Protein AF-A0A9Y6M837-F1 (afdb_monomer_lite)

Secondary structure (DSSP, 8-state):
-HHHHHHHHHHHHHHHHHHHHHHHHHHHHHHHHHHHHTT--TTTS-S-HHHHHHHHHHHHHHH----------STTSSHHHHHHHHHHHHHHHHHTTSPPPP--TTS--S-HHHHHHHHHHHHHHHHEEEETTEEEEE-SEEEEEEEE-TTS-EEEEEEEEE---THHHH---TT---BHHHHHHTT-SSHHHHHHHT--S-GGG-TTT-SS-S--TT--HHHHHHHH-

Organism: NCBI:txid303518

pLDDT: mean 86.92, std 11.44, range [40.91, 98.06]

Sequence (229 aa):
MQTEEDKKNVVRLQDLVDKLQFKVKAYKRQAEEAVTYRGKKRIEAPPHIFSISDNAYQFMLTDRENQSVLITGESGAGKTVNTKRVIQYFATIAALGGKKAEPTPGKMQGSLEDQIVAANPLLEAYGNAKTVRNDNSSRFGKFIRIHFGTTGKLSSADIETYLLEKSRVTFQLSAERSYHIFYQLMTGHKPELLEALLITTNPYDYPMVSQGEITVKSINDVEEFIATD

Structure (mmCIF, N/CA/C/O backbone):
data_AF-A0A9Y6M837-F1
#
_entry.id   AF-A0A9Y6M837-F1
#
loop_
_atom_site.group_PDB
_atom_site.id
_atom_site.type_symbol
_atom_site.label_atom_id
_atom_site.label_alt_id
_atom_site.label_comp_id
_atom_site.label_asym_id
_atom_site.label_entity_id
_atom_site.label_seq_id
_atom_site.pdbx_PDB_ins_code
_atom_site.Cartn_x
_atom_site.Cartn_y
_atom_site.Cartn_z
_atom_site.occupancy
_atom_site.B_iso_or_equiv
_atom_site.auth_seq_id
_atom_site.auth_comp_id
_atom_site.auth_asym_id
_atom_site.auth_atom_id
_atom_site.pdbx_PDB_model_num
ATOM 1 N N . MET A 1 1 ? 39.193 -20.819 3.247 1.00 56.59 1 MET A N 1
ATOM 2 C CA . MET A 1 1 ? 38.022 -20.287 2.518 1.00 56.59 1 MET A CA 1
ATOM 3 C C . MET A 1 1 ? 36.739 -20.531 3.296 1.00 56.59 1 MET A C 1
ATOM 5 O O . MET A 1 1 ? 36.148 -19.541 3.695 1.00 56.59 1 MET A O 1
ATOM 9 N N . GLN A 1 2 ? 36.394 -21.782 3.634 1.00 57.91 2 GLN A N 1
ATOM 10 C CA . GLN A 1 2 ? 35.198 -22.127 4.432 1.00 57.91 2 GLN A CA 1
ATOM 11 C C . GLN A 1 2 ? 35.009 -21.260 5.699 1.00 57.91 2 GLN A C 1
ATOM 13 O O . GLN A 1 2 ? 33.957 -20.680 5.922 1.00 57.91 2 GLN A O 1
ATOM 18 N N . THR A 1 3 ? 36.078 -21.055 6.473 1.00 74.06 3 THR A N 1
ATOM 19 C CA . THR A 1 3 ? 36.060 -20.309 7.743 1.00 74.06 3 THR A CA 1
ATOM 20 C C . THR A 1 3 ? 35.835 -18.797 7.628 1.00 74.06 3 THR A C 1
ATOM 22 O O . THR A 1 3 ? 35.450 -18.172 8.614 1.00 74.06 3 THR A O 1
ATOM 25 N N . GLU A 1 4 ? 36.086 -18.179 6.471 1.00 75.12 4 GLU A N 1
ATOM 26 C CA . GLU A 1 4 ? 35.755 -16.760 6.246 1.00 75.12 4 GLU A CA 1
ATOM 27 C C . GLU A 1 4 ? 34.298 -16.583 5.819 1.00 75.12 4 GLU A C 1
ATOM 29 O O . GLU A 1 4 ? 33.639 -15.623 6.220 1.00 75.12 4 GLU A O 1
ATOM 34 N N . GLU A 1 5 ? 33.793 -17.521 5.025 1.00 78.50 5 GLU A N 1
ATOM 35 C CA . GLU A 1 5 ? 32.409 -17.550 4.568 1.00 78.50 5 GLU A CA 1
ATOM 36 C C . GLU A 1 5 ? 31.453 -17.836 5.730 1.00 78.50 5 GLU A C 1
ATOM 38 O O . GLU A 1 5 ? 30.473 -17.115 5.914 1.00 78.50 5 GLU A O 1
ATOM 43 N N . ASP A 1 6 ? 31.817 -18.768 6.614 1.00 80.19 6 ASP A N 1
ATOM 44 C CA . ASP A 1 6 ? 31.079 -19.048 7.847 1.00 80.19 6 ASP A CA 1
ATOM 45 C C . ASP A 1 6 ? 31.015 -17.819 8.767 1.00 80.19 6 ASP A C 1
ATOM 47 O O . ASP A 1 6 ? 29.955 -17.486 9.297 1.00 80.19 6 ASP A O 1
ATOM 51 N N . LYS A 1 7 ? 32.120 -17.072 8.907 1.00 81.31 7 LYS A N 1
ATOM 52 C CA . LYS A 1 7 ? 32.137 -15.817 9.679 1.00 81.31 7 LYS A CA 1
ATOM 53 C C . LYS A 1 7 ? 31.227 -14.754 9.065 1.00 81.31 7 LYS A C 1
ATOM 55 O O . LYS A 1 7 ? 30.491 -14.097 9.798 1.00 81.31 7 LYS A O 1
ATOM 60 N N . LYS A 1 8 ? 31.240 -14.592 7.738 1.00 83.25 8 LYS A N 1
ATOM 61 C CA . LYS A 1 8 ? 30.338 -13.661 7.035 1.00 83.25 8 LYS A CA 1
ATOM 62 C C . LYS A 1 8 ? 28.872 -14.063 7.199 1.00 83.25 8 LYS A C 1
ATOM 64 O O . LYS A 1 8 ? 28.032 -13.195 7.427 1.00 83.25 8 LYS A O 1
ATOM 69 N N . ASN A 1 9 ? 28.575 -15.359 7.151 1.00 82.81 9 ASN A N 1
ATOM 70 C CA . ASN A 1 9 ? 27.228 -15.884 7.357 1.00 82.81 9 ASN A CA 1
ATOM 71 C C . ASN A 1 9 ? 26.733 -15.640 8.784 1.00 82.81 9 ASN A C 1
ATOM 73 O O . ASN A 1 9 ? 25.607 -15.180 8.953 1.00 82.81 9 ASN A O 1
ATOM 77 N N . VAL A 1 10 ? 27.576 -15.853 9.799 1.00 88.00 10 VAL A N 1
ATOM 78 C CA . VAL A 1 10 ? 27.244 -15.548 11.201 1.00 88.00 10 VAL A CA 1
ATOM 79 C C . VAL A 1 10 ? 26.976 -14.055 11.398 1.00 88.00 10 VAL A C 1
ATOM 81 O O . VAL A 1 10 ? 25.983 -13.694 12.023 1.00 88.00 10 VAL A O 1
ATOM 84 N N . VAL A 1 11 ? 27.802 -13.178 10.819 1.00 89.44 11 VAL A N 1
ATOM 85 C CA . VAL A 1 11 ? 27.596 -11.719 10.892 1.00 89.44 11 VAL A CA 1
ATOM 86 C C . VAL A 1 11 ? 26.288 -11.308 10.212 1.00 89.44 11 VAL A C 1
ATOM 88 O O . VAL A 1 11 ? 25.532 -10.512 10.765 1.00 89.44 11 VAL A O 1
ATOM 91 N N . ARG A 1 12 ? 25.974 -11.881 9.044 1.00 86.38 12 ARG A N 1
ATOM 92 C CA . ARG A 1 12 ? 24.714 -11.616 8.334 1.00 86.38 12 ARG A CA 1
ATOM 93 C C . ARG A 1 12 ? 23.501 -12.119 9.116 1.00 86.38 12 ARG A C 1
ATOM 95 O O . ARG A 1 12 ? 22.482 -11.433 9.152 1.00 86.38 12 ARG A O 1
ATOM 102 N N . LEU A 1 13 ? 23.606 -13.289 9.750 1.00 86.56 13 LEU A N 1
ATOM 103 C CA . LEU A 1 13 ? 22.559 -13.818 10.623 1.00 86.56 13 LEU A CA 1
ATOM 104 C C . LEU A 1 13 ? 22.330 -12.899 11.823 1.00 86.56 13 LEU A C 1
ATOM 106 O O . LEU A 1 13 ? 21.184 -12.618 12.157 1.00 86.56 13 LEU A O 1
ATOM 110 N N . GLN A 1 14 ? 23.406 -12.411 12.441 1.00 89.81 14 GLN A N 1
ATOM 111 C CA . GLN A 1 14 ? 23.305 -11.505 13.579 1.00 89.81 14 GLN A CA 1
ATOM 112 C C . GLN A 1 14 ? 22.636 -10.182 13.183 1.00 89.81 14 GLN A C 1
ATOM 114 O O . GLN A 1 14 ? 21.708 -9.754 13.859 1.00 89.81 14 GLN A O 1
ATOM 119 N N . ASP A 1 15 ? 23.006 -9.594 12.041 1.00 89.00 15 ASP A N 1
ATOM 120 C CA . ASP A 1 15 ? 22.355 -8.385 11.511 1.00 89.00 15 ASP A CA 1
ATOM 121 C C . ASP A 1 15 ? 20.857 -8.607 11.219 1.00 89.00 15 ASP A C 1
ATOM 123 O O . ASP A 1 15 ? 20.013 -7.767 11.538 1.00 89.00 15 ASP A O 1
ATOM 127 N N . LEU A 1 16 ? 20.494 -9.771 10.669 1.00 80.94 16 LEU A N 1
ATOM 128 C CA . LEU A 1 16 ? 19.094 -10.167 10.475 1.00 80.94 16 LEU A CA 1
ATOM 129 C C . LEU A 1 16 ? 18.338 -10.280 11.805 1.00 80.94 16 LEU A C 1
ATOM 131 O O . LEU A 1 16 ? 17.216 -9.778 11.912 1.00 80.94 16 LEU A O 1
ATOM 135 N N . VAL A 1 17 ? 18.943 -10.908 12.816 1.00 86.94 17 VAL A N 1
ATOM 136 C CA . VAL A 1 17 ? 18.365 -11.039 14.160 1.00 86.94 17 VAL A CA 1
ATOM 137 C C . VAL A 1 17 ? 18.173 -9.665 14.797 1.00 86.94 17 VAL A C 1
ATOM 139 O O . VAL A 1 17 ? 17.087 -9.384 15.303 1.00 86.94 17 VAL A O 1
ATOM 142 N N . ASP A 1 18 ? 19.165 -8.783 14.719 1.00 89.12 18 ASP A N 1
ATOM 143 C CA . ASP A 1 18 ? 19.109 -7.444 15.309 1.00 89.12 18 ASP A CA 1
ATOM 144 C C . ASP A 1 18 ? 18.028 -6.583 14.632 1.00 89.12 18 ASP A C 1
ATOM 146 O O . ASP A 1 18 ? 17.208 -5.946 15.305 1.00 89.12 18 ASP A O 1
ATOM 150 N N . LYS A 1 19 ? 17.936 -6.634 13.295 1.00 80.56 19 LYS A N 1
ATOM 151 C CA . LYS A 1 19 ? 16.859 -5.988 12.524 1.00 80.56 19 LYS A CA 1
ATOM 152 C C . LYS A 1 19 ? 15.482 -6.520 12.914 1.00 80.56 19 LYS A C 1
ATOM 154 O O . LYS A 1 19 ? 14.535 -5.737 13.055 1.00 80.56 19 LYS A O 1
ATOM 159 N N . LEU A 1 20 ? 15.355 -7.833 13.104 1.00 78.44 20 LEU A N 1
ATOM 160 C CA . LEU A 1 20 ? 14.108 -8.459 13.533 1.00 78.44 20 LEU A CA 1
ATOM 161 C C . LEU A 1 20 ? 13.729 -8.006 14.948 1.00 78.44 20 LEU A C 1
ATOM 163 O O . LEU A 1 20 ? 12.592 -7.593 15.172 1.00 78.44 20 LEU A O 1
ATOM 167 N N . GLN A 1 21 ? 14.674 -8.016 15.891 1.00 82.44 21 GLN A N 1
ATOM 168 C CA . GLN A 1 21 ? 14.452 -7.560 17.264 1.00 82.44 21 GLN A CA 1
ATOM 169 C C . GLN A 1 21 ? 14.027 -6.090 17.310 1.00 82.44 21 GLN A C 1
ATOM 171 O O . GLN A 1 21 ? 13.089 -5.743 18.035 1.00 82.44 21 GLN A O 1
ATOM 176 N N . PHE A 1 22 ? 14.654 -5.233 16.501 1.00 84.06 22 PHE A N 1
ATOM 177 C CA . PHE A 1 22 ? 14.273 -3.829 16.391 1.00 84.06 22 PHE A CA 1
ATOM 178 C C . PHE A 1 22 ? 12.842 -3.667 15.864 1.00 84.06 22 PHE A C 1
ATOM 180 O O . PHE A 1 22 ? 12.047 -2.940 16.465 1.00 84.06 22 PHE A O 1
ATOM 187 N N . LYS A 1 23 ? 12.477 -4.392 14.796 1.00 74.94 23 LYS A N 1
ATOM 188 C CA . LYS A 1 23 ? 11.103 -4.402 14.271 1.00 74.94 23 LYS A CA 1
ATOM 189 C C . LYS A 1 23 ? 10.109 -4.870 15.333 1.00 74.94 23 LYS A C 1
ATOM 191 O O . LYS A 1 23 ? 9.138 -4.167 15.593 1.00 74.94 23 LYS A O 1
ATOM 196 N N . VAL A 1 24 ? 10.367 -5.997 15.998 1.00 76.62 24 VAL A N 1
ATOM 197 C CA . VAL A 1 24 ? 9.496 -6.532 17.060 1.00 76.62 24 VAL A CA 1
ATOM 198 C C . VAL A 1 24 ? 9.311 -5.513 18.186 1.00 76.62 24 VAL A C 1
ATOM 200 O O . VAL A 1 24 ? 8.191 -5.308 18.651 1.00 76.62 24 VAL A O 1
ATOM 203 N N . LYS A 1 25 ? 10.382 -4.834 18.608 1.00 82.38 25 LYS A N 1
ATOM 204 C CA . LYS A 1 25 ? 10.312 -3.786 19.633 1.00 82.38 25 LYS A CA 1
ATOM 205 C C . LYS A 1 25 ? 9.476 -2.589 19.172 1.00 82.38 25 LYS A C 1
ATOM 207 O O . LYS A 1 25 ? 8.663 -2.090 19.948 1.00 82.38 25 LYS A O 1
ATOM 212 N N . ALA A 1 26 ? 9.642 -2.148 17.926 1.00 79.06 26 ALA A N 1
ATOM 213 C CA . ALA A 1 26 ? 8.856 -1.057 17.355 1.00 79.06 26 ALA A CA 1
ATOM 214 C C . ALA A 1 26 ? 7.360 -1.407 17.281 1.00 79.06 26 ALA A C 1
ATOM 216 O O . ALA A 1 26 ? 6.532 -0.609 17.718 1.00 79.06 26 ALA A O 1
ATOM 217 N N . TYR A 1 27 ? 7.023 -2.615 16.816 1.00 74.25 27 TYR A N 1
ATOM 218 C CA . TYR A 1 27 ? 5.646 -3.116 16.775 1.00 74.25 27 TYR A CA 1
ATOM 219 C C . TYR A 1 27 ? 5.022 -3.212 18.168 1.00 74.25 27 TYR A C 1
ATOM 221 O O . TYR A 1 27 ? 3.905 -2.741 18.369 1.00 74.25 27 TYR A O 1
ATOM 229 N N . LYS A 1 28 ? 5.750 -3.757 19.153 1.00 79.62 28 LYS A N 1
ATOM 230 C CA . LYS A 1 28 ? 5.281 -3.810 20.547 1.00 79.62 28 LYS A CA 1
ATOM 231 C C . LYS A 1 28 ? 4.986 -2.420 21.094 1.00 79.62 28 LYS A C 1
ATOM 233 O O . LYS A 1 28 ? 3.907 -2.207 21.632 1.00 79.62 28 LYS A O 1
ATOM 238 N N . ARG A 1 29 ? 5.895 -1.463 20.885 1.00 85.38 29 ARG A N 1
ATOM 239 C CA . ARG A 1 29 ? 5.700 -0.081 21.336 1.00 85.38 29 ARG A CA 1
ATOM 240 C C . ARG A 1 29 ? 4.453 0.549 20.715 1.00 85.38 29 ARG A C 1
ATOM 242 O O . ARG A 1 29 ? 3.712 1.230 21.408 1.00 85.38 29 ARG A O 1
ATOM 249 N N . GLN A 1 30 ? 4.220 0.325 19.423 1.00 81.56 30 GLN A N 1
ATOM 250 C CA . GLN A 1 30 ? 3.029 0.836 18.736 1.00 81.56 30 GLN A CA 1
ATOM 251 C C . GLN A 1 30 ? 1.739 0.200 19.261 1.00 81.56 30 GLN A C 1
ATOM 253 O O . GLN A 1 30 ? 0.749 0.905 19.442 1.00 81.56 30 GLN A O 1
ATOM 258 N N . ALA A 1 31 ? 1.748 -1.106 19.535 1.00 82.00 31 ALA A N 1
ATOM 259 C CA . ALA A 1 31 ? 0.606 -1.797 20.125 1.00 82.00 31 ALA A CA 1
ATOM 260 C C . ALA A 1 31 ? 0.317 -1.297 21.552 1.00 82.00 31 ALA A C 1
ATOM 262 O O . ALA A 1 31 ? -0.829 -1.001 21.881 1.00 82.00 31 ALA A O 1
ATOM 263 N N . GLU A 1 32 ? 1.351 -1.139 22.383 1.00 87.62 32 GLU A N 1
ATOM 264 C CA . GLU A 1 32 ? 1.242 -0.552 23.726 1.00 87.62 32 GLU A CA 1
ATOM 265 C C . GLU A 1 32 ? 0.681 0.872 23.662 1.00 87.62 32 GLU A C 1
ATOM 267 O O . GLU A 1 32 ? -0.265 1.197 24.379 1.00 87.62 32 GLU A O 1
ATOM 272 N N . GLU A 1 33 ? 1.202 1.700 22.754 1.00 89.25 33 GLU A N 1
ATOM 273 C CA . GLU A 1 33 ? 0.705 3.051 22.511 1.00 89.25 33 GLU A CA 1
ATOM 274 C C . GLU A 1 33 ? -0.773 3.033 22.104 1.00 89.25 33 GLU A C 1
ATOM 276 O O . GLU A 1 33 ? -1.563 3.748 22.714 1.00 89.25 33 GLU A O 1
ATOM 281 N N . ALA A 1 34 ? -1.183 2.179 21.160 1.00 87.81 34 ALA A N 1
ATOM 282 C CA . ALA A 1 34 ? -2.583 2.027 20.757 1.00 87.81 34 ALA A CA 1
ATOM 283 C C . ALA A 1 34 ? -3.499 1.696 21.948 1.00 87.81 34 ALA A C 1
ATOM 285 O O . ALA A 1 34 ? -4.557 2.309 22.102 1.00 87.81 34 ALA A O 1
ATOM 286 N N . VAL A 1 35 ? -3.070 0.805 22.846 1.00 88.62 35 VAL A N 1
ATOM 287 C CA . VAL A 1 35 ? -3.820 0.478 24.069 1.00 88.62 35 VAL A CA 1
ATOM 288 C C . VAL A 1 35 ? -4.007 1.706 24.963 1.00 88.62 35 VAL A C 1
ATOM 290 O O . VAL A 1 35 ? -5.083 1.869 25.536 1.00 88.62 35 VAL A O 1
ATOM 293 N N . THR A 1 36 ? -3.028 2.615 25.043 1.00 91.56 36 THR A N 1
ATOM 294 C CA . THR A 1 36 ? -3.159 3.831 25.867 1.00 91.56 36 THR A CA 1
ATOM 295 C C . THR A 1 36 ? -4.244 4.799 25.396 1.00 91.56 36 THR A C 1
ATOM 297 O O . THR A 1 36 ? -4.663 5.635 26.197 1.00 91.56 36 THR A O 1
ATOM 300 N N . TYR A 1 37 ? -4.694 4.707 24.140 1.00 92.25 37 TYR A N 1
ATOM 301 C CA . TYR A 1 37 ? -5.770 5.538 23.583 1.00 92.25 37 TYR A CA 1
ATOM 302 C C . TYR A 1 37 ? -7.156 4.903 23.705 1.00 92.25 37 TYR A C 1
ATOM 304 O O . TYR A 1 37 ? -8.145 5.583 23.459 1.00 92.25 37 TYR A O 1
ATOM 312 N N . ARG A 1 38 ? -7.242 3.618 24.063 1.00 90.31 38 ARG A N 1
ATOM 313 C CA . ARG A 1 38 ? -8.504 2.876 24.106 1.00 90.31 38 ARG A CA 1
ATOM 314 C C . ARG A 1 38 ? -9.454 3.436 25.167 1.00 90.31 38 ARG A C 1
ATOM 316 O O . ARG A 1 38 ? -9.104 3.476 26.344 1.00 90.31 38 ARG A O 1
ATOM 323 N N . GLY A 1 39 ? -10.671 3.783 24.754 1.00 87.25 39 GLY A N 1
ATOM 324 C CA . GLY A 1 39 ? -11.733 4.275 25.632 1.00 87.25 39 GLY A CA 1
ATOM 325 C C . GLY A 1 39 ? -11.468 5.661 26.224 1.00 87.25 39 GLY A C 1
ATOM 326 O O . GLY A 1 39 ? -12.149 6.043 27.174 1.00 87.25 39 GLY A O 1
ATOM 327 N N . LYS A 1 40 ? -10.480 6.401 25.703 1.00 88.75 40 LYS A N 1
ATOM 328 C CA . LYS A 1 40 ? -10.162 7.753 26.173 1.00 88.75 40 LYS A CA 1
ATOM 329 C C . LYS A 1 40 ? -10.867 8.792 25.327 1.00 88.75 40 LYS A C 1
ATOM 331 O O . LYS A 1 40 ? -10.820 8.751 24.098 1.00 88.75 40 LYS A O 1
ATOM 336 N N . LYS A 1 41 ? -11.428 9.809 25.980 1.00 84.00 41 LYS A N 1
ATOM 337 C CA . LYS A 1 41 ? -11.951 10.969 25.252 1.00 84.00 41 LYS A CA 1
ATOM 338 C C . LYS A 1 41 ? -10.803 11.732 24.600 1.00 84.00 41 LYS A C 1
ATOM 340 O O . LYS A 1 41 ? -9.683 11.766 25.104 1.00 84.00 41 LYS A O 1
ATOM 345 N N . ARG A 1 42 ? -11.100 12.448 23.514 1.00 80.31 42 ARG A N 1
ATOM 346 C CA . ARG A 1 42 ? -10.113 13.246 22.760 1.00 80.31 42 ARG A CA 1
ATOM 347 C C . ARG A 1 42 ? -9.337 14.269 23.611 1.00 80.31 42 ARG A C 1
ATOM 349 O O . ARG A 1 42 ? -8.245 14.658 23.229 1.00 80.31 42 ARG A O 1
ATOM 356 N N . ILE A 1 43 ? -9.901 14.711 24.737 1.00 86.38 43 ILE A N 1
ATOM 357 C CA . ILE A 1 43 ? -9.288 15.685 25.660 1.00 86.38 43 ILE A CA 1
ATOM 358 C C . ILE A 1 43 ? -8.349 14.993 26.672 1.00 86.38 43 ILE A C 1
ATOM 360 O O . ILE A 1 43 ? -7.456 15.624 27.224 1.00 86.38 43 ILE A O 1
ATOM 364 N N . GLU A 1 44 ? -8.527 13.690 26.905 1.00 87.50 44 GLU A N 1
ATOM 365 C CA . GLU A 1 44 ? -7.805 12.898 27.915 1.00 87.50 44 GLU A CA 1
ATOM 366 C C . GLU A 1 44 ? -6.503 12.279 27.377 1.00 87.50 44 GLU A C 1
ATOM 368 O O . GLU A 1 44 ? -5.730 11.681 28.129 1.00 87.50 44 GLU A O 1
ATOM 373 N N . ALA A 1 45 ? -6.259 12.390 26.070 1.00 88.06 45 ALA A N 1
ATOM 374 C CA . ALA A 1 45 ? -5.076 11.869 25.403 1.00 88.06 45 ALA A CA 1
ATOM 375 C C . ALA A 1 45 ? -4.503 12.916 24.433 1.00 88.06 45 ALA A C 1
ATOM 377 O O . ALA A 1 45 ? -5.263 13.700 23.859 1.00 88.06 45 ALA A O 1
ATOM 378 N N . PRO A 1 46 ? -3.175 12.947 24.223 1.00 90.62 46 PRO A N 1
ATOM 379 C CA . PRO A 1 46 ? -2.575 13.872 23.270 1.00 90.62 46 PRO A CA 1
ATOM 380 C C . PRO A 1 46 ? -3.063 13.593 21.834 1.00 90.62 46 PRO A C 1
ATOM 382 O O . PRO A 1 46 ? -3.477 12.476 21.523 1.00 90.62 46 PRO A O 1
ATOM 385 N N . PRO A 1 47 ? -3.028 14.580 20.922 1.00 92.69 47 PRO A N 1
ATOM 386 C CA . PRO A 1 47 ? -3.513 14.390 19.558 1.00 92.69 47 PRO A CA 1
ATOM 387 C C . PRO A 1 47 ? -2.766 13.272 18.817 1.00 92.69 47 PRO A C 1
ATOM 389 O O . PRO A 1 47 ? -1.569 13.373 18.557 1.00 92.69 47 PRO A O 1
ATOM 392 N N . HIS A 1 48 ? -3.488 12.216 18.436 1.00 93.06 48 HIS A N 1
ATOM 393 C CA . HIS A 1 48 ? -2.940 11.093 17.678 1.00 93.06 48 HIS A CA 1
ATOM 394 C C . HIS A 1 48 ? -4.018 10.398 16.838 1.00 93.06 48 HIS A C 1
ATOM 396 O O . HIS A 1 48 ? -5.202 10.413 17.184 1.00 93.06 48 HIS A O 1
ATOM 402 N N . ILE A 1 49 ? -3.613 9.728 15.753 1.00 94.19 49 ILE A N 1
ATOM 403 C CA . ILE A 1 49 ? -4.534 9.017 14.846 1.00 94.19 49 ILE A CA 1
ATOM 404 C C . ILE A 1 49 ? -5.283 7.865 15.535 1.00 94.19 49 ILE A C 1
ATOM 406 O O . ILE A 1 49 ? -6.412 7.536 15.170 1.00 94.19 49 ILE A O 1
ATOM 410 N N . PHE A 1 50 ? -4.688 7.299 16.585 1.00 94.44 50 PHE A N 1
ATOM 411 C CA . PHE A 1 50 ? -5.324 6.288 17.430 1.00 94.44 50 PHE A CA 1
ATOM 412 C C . PHE A 1 50 ? -6.526 6.844 18.193 1.00 94.44 50 PHE A C 1
ATOM 414 O O . PHE A 1 50 ? -7.510 6.135 18.332 1.00 94.44 50 PHE A O 1
ATOM 421 N N . SER A 1 51 ? -6.510 8.119 18.603 1.00 93.88 51 SER A N 1
ATOM 422 C CA . SER A 1 51 ? -7.688 8.743 19.220 1.00 93.88 51 SER A CA 1
ATOM 423 C C . SER A 1 51 ? -8.840 8.875 18.220 1.00 93.88 51 SER A C 1
ATOM 425 O O . SER A 1 51 ? -9.990 8.631 18.567 1.00 93.88 51 SER A O 1
ATOM 427 N N . ILE A 1 52 ? -8.555 9.213 16.958 1.00 94.25 52 ILE A N 1
ATOM 428 C CA . ILE A 1 52 ? -9.586 9.264 15.904 1.00 94.25 52 ILE A CA 1
ATOM 429 C C . ILE A 1 52 ? -10.159 7.867 15.641 1.00 94.25 52 ILE A C 1
ATOM 431 O O . ILE A 1 52 ? -11.370 7.711 15.513 1.00 94.25 52 ILE A O 1
ATOM 435 N N . SER A 1 53 ? -9.286 6.859 15.613 1.00 94.50 53 SER A N 1
ATOM 436 C CA . SER A 1 53 ? -9.669 5.462 15.396 1.00 94.50 53 SER A CA 1
ATOM 437 C C . SER A 1 53 ? -10.498 4.907 16.564 1.00 94.50 53 SER A C 1
ATOM 439 O O . SER A 1 53 ? -11.521 4.275 16.321 1.00 94.50 53 SER A O 1
ATOM 441 N N . ASP A 1 54 ? -10.119 5.192 17.819 1.00 93.69 54 ASP A N 1
ATOM 442 C CA . ASP A 1 54 ? -10.895 4.806 19.008 1.00 93.69 54 ASP A CA 1
ATOM 443 C C . ASP A 1 54 ? -12.267 5.472 19.006 1.00 93.69 54 ASP A C 1
ATOM 445 O O . ASP A 1 54 ? -13.267 4.781 19.132 1.00 93.69 54 ASP A O 1
ATOM 449 N N . ASN A 1 55 ? -12.338 6.789 18.781 1.00 92.88 55 ASN A N 1
ATOM 450 C CA . ASN A 1 55 ? -13.617 7.500 18.741 1.00 92.88 55 ASN A CA 1
ATOM 451 C C . ASN A 1 55 ? -14.550 6.911 17.674 1.00 92.88 55 ASN A C 1
ATOM 453 O O . ASN A 1 55 ? -15.708 6.637 17.971 1.00 92.88 55 ASN A O 1
ATOM 457 N N . ALA A 1 56 ? -14.045 6.646 16.462 1.00 94.19 56 ALA A N 1
ATOM 458 C CA . ALA A 1 56 ? -14.829 5.983 15.421 1.00 94.19 56 ALA A CA 1
ATOM 459 C C . ALA A 1 56 ? -15.316 4.595 15.876 1.00 94.19 56 ALA A C 1
ATOM 461 O O . ALA A 1 56 ? -16.484 4.262 15.704 1.00 94.19 56 ALA A O 1
ATOM 462 N N . TYR A 1 57 ? -14.458 3.797 16.515 1.00 92.81 57 TYR A N 1
ATOM 463 C CA . TYR A 1 57 ? -14.849 2.490 17.044 1.00 92.81 57 TYR A CA 1
ATOM 464 C C . TYR A 1 57 ? -15.914 2.587 18.152 1.00 92.81 57 TYR A C 1
ATOM 466 O O . TYR A 1 57 ? -16.893 1.840 18.133 1.00 92.81 57 TYR A O 1
ATOM 474 N N . GLN A 1 58 ? -15.763 3.520 19.096 1.00 91.81 58 GLN A N 1
ATOM 475 C CA . GLN A 1 58 ? -16.719 3.740 20.186 1.00 91.81 58 GLN A CA 1
ATOM 476 C C . GLN A 1 58 ? -18.077 4.224 19.660 1.00 91.81 58 GLN A C 1
ATOM 478 O O . GLN A 1 58 ? -19.105 3.683 20.070 1.00 91.81 58 GLN A O 1
ATOM 483 N N . PHE A 1 59 ? -18.097 5.191 18.734 1.00 93.19 59 PHE A N 1
ATOM 484 C CA . PHE A 1 59 ? -19.332 5.683 18.110 1.00 93.19 59 PHE A CA 1
ATOM 485 C C . PHE A 1 59 ? -20.020 4.591 17.293 1.00 93.19 59 PHE A C 1
ATOM 487 O O . PHE A 1 59 ? -21.214 4.370 17.455 1.00 93.19 59 PHE A O 1
ATOM 494 N N . MET A 1 60 ? -19.265 3.803 16.522 1.00 94.06 60 MET A N 1
ATOM 495 C CA . MET A 1 60 ? -19.817 2.651 15.801 1.00 94.06 60 MET A CA 1
ATOM 496 C C . MET A 1 60 ? -20.522 1.656 16.738 1.00 94.06 60 MET A C 1
ATOM 498 O O . MET A 1 60 ? -21.597 1.148 16.419 1.00 94.06 60 MET A O 1
ATOM 502 N N . LEU A 1 61 ? -19.932 1.361 17.902 1.00 90.44 61 LEU A N 1
ATOM 503 C CA . LEU A 1 61 ? -20.515 0.433 18.875 1.00 90.44 61 LEU A CA 1
ATOM 504 C C . LEU A 1 61 ? -21.708 1.013 19.641 1.00 90.44 61 LEU A C 1
ATOM 506 O O . LEU A 1 61 ? -22.643 0.270 19.948 1.00 90.44 61 LEU A O 1
ATOM 510 N N . THR A 1 62 ? -21.651 2.303 19.971 1.00 92.25 62 THR A N 1
ATOM 511 C CA . THR A 1 62 ? -22.654 2.992 20.795 1.00 92.25 62 THR A CA 1
ATOM 512 C C . THR A 1 62 ? -23.873 3.367 19.966 1.00 92.25 62 THR A C 1
ATOM 514 O O . THR A 1 62 ? -24.988 2.975 20.305 1.00 92.25 62 THR A O 1
ATOM 517 N N . ASP A 1 63 ? -23.645 4.050 18.846 1.00 94.62 63 ASP A N 1
ATOM 518 C CA . ASP A 1 63 ? -24.694 4.623 18.001 1.00 94.62 63 ASP A CA 1
ATOM 519 C C . ASP A 1 63 ? -25.231 3.596 16.995 1.00 94.62 63 ASP A C 1
ATOM 521 O O . ASP A 1 63 ? -26.293 3.786 16.413 1.00 94.62 63 ASP A O 1
ATOM 525 N N . ARG A 1 64 ? -24.522 2.467 16.822 1.00 92.38 64 ARG A N 1
ATOM 526 C CA . ARG A 1 64 ? -24.843 1.403 15.852 1.00 92.38 64 ARG A CA 1
ATOM 527 C C . ARG A 1 64 ? -24.863 1.895 14.402 1.00 92.38 64 ARG A C 1
ATOM 529 O O . ARG A 1 64 ? -25.530 1.304 13.556 1.00 92.38 64 ARG A O 1
ATOM 536 N N . GLU A 1 65 ? -24.070 2.923 14.109 1.00 95.62 65 GLU A N 1
ATOM 537 C CA . GLU A 1 65 ? -23.908 3.493 12.773 1.00 95.62 65 GLU A CA 1
ATOM 538 C C . GLU A 1 65 ? -22.510 3.233 12.201 1.00 95.62 65 GLU A C 1
ATOM 540 O O . GLU A 1 65 ? -21.493 3.330 12.895 1.00 95.62 65 GLU A O 1
ATOM 545 N N . ASN A 1 66 ? -22.453 2.935 10.901 1.00 95.19 66 ASN A N 1
ATOM 546 C CA . ASN A 1 66 ? -21.195 2.732 10.185 1.00 95.19 66 ASN A CA 1
ATOM 547 C C . ASN A 1 66 ? -20.374 4.026 10.138 1.00 95.19 66 ASN A C 1
ATOM 549 O O . ASN A 1 66 ? -20.913 5.105 9.907 1.00 95.19 66 ASN A O 1
ATOM 553 N N . GLN A 1 67 ? -19.056 3.900 10.289 1.00 96.31 67 GLN A N 1
ATOM 554 C CA . GLN A 1 67 ? -18.139 5.038 10.341 1.00 96.31 67 GLN A CA 1
ATOM 555 C C . GLN A 1 67 ? -17.210 5.071 9.129 1.00 96.31 67 GLN A C 1
ATOM 557 O O . GLN A 1 67 ? -16.884 4.041 8.539 1.00 96.31 67 GLN A O 1
ATOM 562 N N . SER A 1 68 ? -16.731 6.267 8.791 1.00 95.19 68 SER A N 1
ATOM 563 C CA . SER A 1 68 ? -15.736 6.468 7.736 1.00 95.19 68 SER A CA 1
ATOM 564 C C . SER A 1 68 ? -14.602 7.364 8.216 1.00 95.19 68 SER A C 1
ATOM 566 O O . SER A 1 68 ? -14.847 8.399 8.835 1.00 95.19 68 SER A O 1
ATOM 568 N N . VAL A 1 69 ? -13.365 7.001 7.876 1.00 94.44 69 VAL A N 1
ATOM 569 C CA . VAL A 1 69 ? -12.175 7.830 8.104 1.00 94.44 69 VAL A CA 1
ATOM 570 C C . VAL A 1 69 ? -11.592 8.211 6.749 1.00 94.44 69 VAL A C 1
ATOM 572 O O . VAL A 1 69 ? -11.126 7.350 6.005 1.00 94.44 69 VAL A O 1
ATOM 575 N N . LEU A 1 70 ? -11.610 9.505 6.430 1.00 93.00 70 LEU A N 1
ATOM 576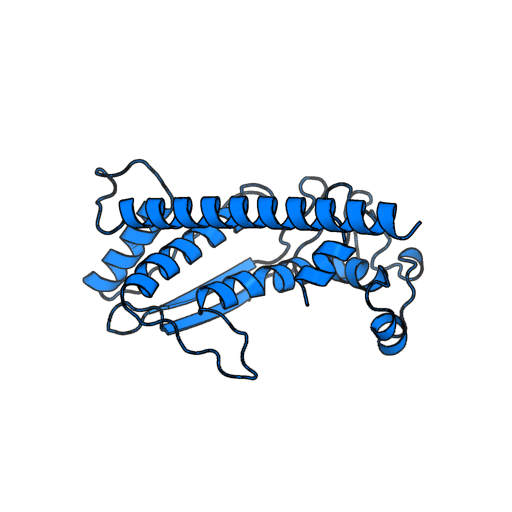 C CA . LEU A 1 70 ? -11.045 10.039 5.193 1.00 93.00 70 LEU A CA 1
ATOM 577 C C . LEU A 1 70 ? -9.670 10.660 5.465 1.00 93.00 70 LEU A C 1
ATOM 579 O O . LEU A 1 70 ? -9.556 11.625 6.218 1.00 93.00 70 LEU A O 1
ATOM 583 N N . ILE A 1 71 ? -8.629 10.126 4.824 1.00 92.62 71 ILE A N 1
ATOM 584 C CA . ILE A 1 71 ? -7.260 10.647 4.913 1.00 92.62 71 ILE A CA 1
ATOM 585 C C . ILE A 1 71 ? -6.923 11.353 3.598 1.00 92.62 71 ILE A C 1
ATOM 587 O O . ILE A 1 71 ? -6.702 10.709 2.571 1.00 92.62 71 ILE A O 1
ATOM 591 N N . THR A 1 72 ? -6.876 12.684 3.628 1.00 90.75 72 THR A N 1
ATOM 592 C CA . THR A 1 72 ? -6.561 13.525 2.465 1.00 90.75 72 THR A CA 1
ATOM 593 C C . THR A 1 72 ? -5.153 14.116 2.563 1.00 90.75 72 THR A C 1
ATOM 595 O O . THR A 1 72 ? -4.528 14.121 3.622 1.00 90.75 72 THR A O 1
ATOM 598 N N . GLY A 1 73 ? -4.621 14.577 1.430 1.00 89.19 73 GLY A N 1
ATOM 599 C CA . GLY A 1 73 ? -3.317 15.238 1.354 1.00 89.19 73 GLY A CA 1
ATOM 600 C C . GLY A 1 73 ? -2.652 15.064 -0.008 1.00 89.19 73 GLY A C 1
ATOM 601 O O . GLY A 1 73 ? -3.018 14.177 -0.786 1.00 89.19 73 GLY A O 1
ATOM 602 N N . GLU A 1 74 ? -1.642 15.883 -0.287 1.00 85.19 74 GLU A N 1
ATOM 603 C CA . GLU A 1 74 ? -0.843 15.793 -1.513 1.00 85.19 74 GLU A CA 1
ATOM 604 C C . GLU A 1 74 ? -0.020 14.489 -1.590 1.00 85.19 74 GLU A C 1
ATOM 606 O O . GLU A 1 74 ? 0.006 13.661 -0.666 1.00 85.19 74 GLU A O 1
ATOM 611 N N . SER A 1 75 ? 0.637 14.257 -2.729 1.00 79.94 75 SER A N 1
ATOM 612 C CA . SER A 1 75 ? 1.620 13.173 -2.858 1.00 79.94 75 SER A CA 1
ATOM 613 C C . SER A 1 75 ? 2.736 13.369 -1.825 1.00 79.94 75 SER A C 1
ATOM 615 O O . SER A 1 75 ? 3.257 14.469 -1.688 1.00 79.94 75 SER A O 1
ATOM 617 N N . GLY A 1 76 ? 3.076 12.319 -1.074 1.00 79.12 76 GLY A N 1
ATOM 618 C CA . GLY A 1 76 ? 4.087 12.387 -0.009 1.00 79.12 76 GLY A CA 1
ATOM 619 C C . GLY A 1 76 ? 3.577 12.833 1.370 1.00 79.12 76 GLY A C 1
ATOM 620 O O . GLY A 1 76 ? 4.313 12.713 2.340 1.00 79.12 76 GLY A O 1
ATOM 621 N N . ALA A 1 77 ? 2.307 13.232 1.524 1.00 86.44 77 ALA A N 1
ATOM 622 C CA . ALA A 1 77 ? 1.745 13.675 2.813 1.00 86.44 77 ALA A CA 1
ATOM 623 C C . ALA A 1 77 ? 1.585 12.565 3.886 1.00 86.44 77 ALA A C 1
ATOM 625 O O . ALA A 1 77 ? 0.994 12.791 4.938 1.00 86.44 77 ALA A O 1
ATOM 626 N N . GLY A 1 78 ? 2.050 11.339 3.622 1.00 86.38 78 GLY A N 1
ATOM 627 C CA . GLY A 1 78 ? 1.975 10.227 4.577 1.00 86.38 78 GLY A CA 1
ATOM 628 C C . GLY A 1 78 ? 0.616 9.521 4.656 1.00 86.38 78 GLY A C 1
ATOM 629 O O . GLY A 1 78 ? 0.364 8.814 5.630 1.00 86.38 78 GLY A O 1
ATOM 630 N N . LYS A 1 79 ? -0.256 9.662 3.643 1.00 89.06 79 LYS A N 1
ATOM 631 C CA . LYS A 1 79 ? -1.591 9.025 3.612 1.00 89.06 79 LYS A CA 1
ATOM 632 C C . LYS A 1 79 ? -1.528 7.521 3.903 1.00 89.06 79 LYS A C 1
ATOM 634 O O . LYS A 1 79 ? -2.122 7.063 4.870 1.00 89.06 79 LYS A O 1
ATOM 639 N N . THR A 1 80 ? -0.726 6.781 3.138 1.00 82.69 80 THR A N 1
ATOM 640 C CA . THR A 1 80 ? -0.551 5.326 3.280 1.00 82.69 80 THR A CA 1
ATOM 641 C C . THR A 1 80 ? -0.015 4.929 4.656 1.00 82.69 80 THR A C 1
ATOM 643 O O . THR A 1 80 ? -0.477 3.952 5.242 1.00 82.69 80 THR A O 1
ATOM 646 N N . VAL A 1 81 ? 0.925 5.704 5.208 1.00 84.81 81 VAL A N 1
ATOM 647 C CA . VAL A 1 81 ? 1.497 5.460 6.544 1.00 84.81 81 VAL A CA 1
ATOM 648 C C . VAL A 1 81 ? 0.429 5.625 7.625 1.00 84.81 81 VAL A C 1
ATOM 650 O O . VAL A 1 81 ? 0.322 4.795 8.526 1.00 84.81 81 VAL A O 1
ATOM 653 N N . ASN A 1 82 ? -0.400 6.662 7.513 1.00 90.50 82 ASN A N 1
ATOM 654 C CA . ASN A 1 82 ? -1.511 6.902 8.426 1.00 90.50 82 ASN A CA 1
ATOM 655 C C . ASN A 1 82 ? -2.595 5.822 8.304 1.00 90.50 82 ASN A C 1
ATOM 657 O O . ASN A 1 82 ? -3.057 5.317 9.323 1.00 90.50 82 ASN A O 1
ATOM 661 N N . THR A 1 83 ? -2.930 5.380 7.088 1.00 89.88 83 THR A N 1
ATOM 662 C CA . THR A 1 83 ? -3.854 4.255 6.877 1.00 89.88 83 THR A CA 1
ATOM 663 C C . THR A 1 83 ? -3.345 2.975 7.546 1.00 89.88 83 THR A C 1
ATOM 665 O O . THR A 1 83 ? -4.114 2.310 8.237 1.00 89.88 83 THR A O 1
ATOM 668 N N . LYS A 1 84 ? -2.045 2.656 7.418 1.00 85.12 84 LYS A N 1
ATOM 669 C CA . LYS A 1 84 ? -1.419 1.505 8.099 1.00 85.12 84 LYS A CA 1
ATOM 670 C C . LYS A 1 84 ? -1.597 1.597 9.626 1.00 85.12 84 LYS A C 1
ATOM 672 O O . LYS A 1 84 ? -1.982 0.611 10.245 1.00 85.12 84 LYS A O 1
ATOM 677 N N . ARG A 1 85 ? -1.430 2.786 10.224 1.00 89.31 85 ARG A N 1
ATOM 678 C CA . ARG A 1 85 ? -1.653 3.011 11.669 1.00 89.31 85 ARG A CA 1
ATOM 679 C C . ARG A 1 85 ? -3.114 2.834 12.096 1.00 89.31 85 ARG A C 1
ATOM 681 O O . ARG A 1 85 ? -3.363 2.261 13.150 1.00 89.31 85 ARG A O 1
ATOM 688 N N . VAL A 1 86 ? -4.079 3.305 11.304 1.00 91.81 86 VAL A N 1
ATOM 689 C CA . VAL A 1 86 ? -5.517 3.116 11.596 1.00 91.81 86 VAL A CA 1
ATOM 690 C C . VAL A 1 86 ? -5.878 1.629 11.613 1.00 91.81 86 VAL A C 1
ATOM 692 O O . VAL A 1 86 ? -6.524 1.157 12.544 1.00 91.81 86 VAL A O 1
ATOM 695 N N . ILE A 1 87 ? -5.414 0.874 10.615 1.00 87.88 87 ILE A N 1
ATOM 696 C CA . ILE A 1 87 ? -5.661 -0.574 10.522 1.00 87.88 87 ILE A CA 1
ATOM 697 C C . ILE A 1 87 ? -5.027 -1.300 11.712 1.00 87.88 87 ILE A C 1
ATOM 699 O O . ILE A 1 87 ? -5.694 -2.102 12.365 1.00 87.88 87 ILE A O 1
ATOM 703 N N . GLN A 1 88 ? -3.779 -0.955 12.039 1.00 85.56 88 GLN A N 1
ATOM 704 C CA . GLN A 1 88 ? -3.059 -1.518 13.180 1.00 85.56 88 GLN A CA 1
ATOM 705 C C . GLN A 1 88 ? -3.786 -1.270 14.505 1.00 85.56 88 GLN A C 1
ATOM 707 O O . GLN A 1 88 ? -3.853 -2.151 15.365 1.00 85.56 88 GLN A O 1
ATOM 712 N N . TYR A 1 89 ? -4.371 -0.082 14.672 1.00 90.44 89 TYR A N 1
ATOM 713 C CA . TYR A 1 89 ? -5.173 0.236 15.846 1.00 90.44 89 TYR A CA 1
ATOM 714 C C . TYR A 1 89 ? -6.376 -0.707 15.978 1.00 90.44 89 TYR A C 1
ATOM 716 O O . TYR A 1 89 ? -6.537 -1.356 17.013 1.00 90.44 89 TYR A O 1
ATOM 724 N N . PHE A 1 90 ? -7.189 -0.822 14.921 1.00 88.94 90 PHE A N 1
ATOM 725 C CA . PHE A 1 90 ? -8.382 -1.674 14.919 1.00 88.94 90 PHE A CA 1
ATOM 726 C C . PHE A 1 90 ? -8.057 -3.146 15.152 1.00 88.94 90 PHE A C 1
ATOM 728 O O . PHE A 1 90 ? -8.765 -3.837 15.886 1.00 88.94 90 PHE A O 1
ATOM 735 N N . ALA A 1 91 ? -6.962 -3.620 14.574 1.00 81.81 91 ALA A N 1
ATOM 736 C CA . ALA A 1 91 ? -6.511 -4.976 14.790 1.00 81.81 91 ALA A CA 1
ATOM 737 C C . ALA A 1 91 ? -6.021 -5.216 16.223 1.00 81.81 91 ALA A C 1
ATOM 739 O O . ALA A 1 91 ? -6.417 -6.204 16.841 1.00 81.81 91 ALA A O 1
ATOM 740 N N . THR A 1 92 ? -5.252 -4.280 16.790 1.00 83.75 92 THR A N 1
ATOM 741 C CA . THR A 1 92 ? -4.774 -4.362 18.178 1.00 83.75 92 THR A CA 1
ATOM 742 C C . THR A 1 92 ? -5.947 -4.464 19.150 1.00 83.75 92 THR A C 1
ATOM 744 O O . THR A 1 92 ? -5.974 -5.363 19.990 1.00 83.75 92 THR A O 1
ATOM 747 N N . ILE A 1 93 ? -6.959 -3.597 19.027 1.00 82.44 93 ILE A N 1
ATOM 748 C CA . ILE A 1 93 ? -8.113 -3.628 19.939 1.00 82.44 93 ILE A CA 1
ATOM 749 C C . ILE A 1 93 ? -8.987 -4.874 19.746 1.00 82.44 93 ILE A C 1
ATOM 751 O O . ILE A 1 93 ? -9.529 -5.390 20.725 1.00 82.44 93 ILE A O 1
ATOM 755 N N . ALA A 1 94 ? -9.094 -5.387 18.516 1.00 72.88 94 ALA A N 1
ATOM 756 C CA . ALA A 1 94 ? -9.867 -6.587 18.210 1.00 72.88 94 ALA A CA 1
ATOM 757 C C . ALA A 1 94 ? -9.166 -7.874 18.681 1.00 72.88 94 ALA A C 1
ATOM 759 O O . ALA A 1 94 ? -9.831 -8.815 19.124 1.00 72.88 94 ALA A O 1
ATOM 760 N N . ALA A 1 95 ? -7.830 -7.910 18.635 1.00 69.50 95 ALA A N 1
ATOM 761 C CA . ALA A 1 95 ? -7.017 -9.049 19.057 1.00 69.50 95 ALA A CA 1
ATOM 762 C C . ALA A 1 95 ? -7.031 -9.273 20.579 1.00 69.50 95 ALA A C 1
ATOM 764 O O . ALA A 1 95 ? -6.881 -10.407 21.031 1.00 69.50 95 ALA A O 1
ATOM 765 N N . LEU A 1 96 ? -7.293 -8.232 21.380 1.00 66.44 96 LEU A N 1
ATOM 766 C CA . LEU A 1 96 ? -7.370 -8.321 22.848 1.00 66.44 96 LEU A CA 1
ATOM 767 C C . LEU A 1 96 ? -8.503 -9.233 23.368 1.00 66.44 96 LEU A C 1
ATOM 769 O O . LEU A 1 96 ? -8.587 -9.466 24.571 1.00 66.44 96 LEU A O 1
ATOM 773 N N . GLY A 1 97 ? -9.377 -9.749 22.492 1.00 54.25 97 GLY A N 1
ATOM 774 C CA . GLY A 1 97 ? -10.531 -10.573 22.860 1.00 54.25 97 GLY A CA 1
ATOM 775 C C . GLY A 1 97 ? -10.537 -12.020 22.347 1.00 54.25 97 GLY A C 1
ATOM 776 O O . GLY A 1 97 ? -11.576 -12.672 22.485 1.00 54.25 97 GLY A O 1
ATOM 777 N N . GLY A 1 98 ? -9.473 -12.539 21.717 1.00 54.62 98 GLY A N 1
ATOM 778 C CA . GLY A 1 98 ? -9.502 -13.866 21.076 1.00 54.62 98 GLY A CA 1
ATOM 779 C C . GLY A 1 98 ? -8.189 -14.654 21.129 1.00 54.62 98 GLY A C 1
ATOM 780 O O . GLY A 1 98 ? -7.103 -14.085 21.089 1.00 54.62 98 GLY A O 1
ATOM 781 N N . LYS A 1 99 ? -8.293 -15.990 21.194 1.00 49.81 99 LYS A N 1
ATOM 782 C CA . LYS A 1 99 ? -7.158 -16.902 20.971 1.00 49.81 99 LYS A CA 1
ATOM 783 C C . LYS A 1 99 ? -6.684 -16.764 19.517 1.00 49.81 99 LYS A C 1
ATOM 785 O O . LYS A 1 99 ? -7.520 -16.703 18.617 1.00 49.81 99 LYS A O 1
ATOM 790 N N . LYS A 1 100 ? -5.364 -16.735 19.291 1.00 54.66 100 LYS A N 1
ATOM 791 C CA . LYS A 1 100 ? -4.773 -16.802 17.942 1.00 54.66 100 LYS A CA 1
ATOM 792 C C . LYS A 1 100 ? -5.324 -18.035 17.216 1.00 54.66 100 LYS A C 1
ATOM 794 O O . LYS A 1 100 ? -5.314 -19.121 17.791 1.00 54.66 100 LYS A O 1
ATOM 799 N N . ALA A 1 101 ? -5.823 -17.853 15.994 1.00 52.16 101 ALA A N 1
ATOM 800 C CA . ALA A 1 101 ? -6.259 -18.966 15.158 1.00 52.16 101 ALA A CA 1
ATOM 801 C C . ALA A 1 101 ? -5.066 -19.892 14.872 1.00 52.16 101 ALA A C 1
ATOM 803 O O . ALA A 1 101 ? -3.968 -19.410 14.586 1.00 52.16 101 ALA A O 1
ATOM 804 N N . GLU A 1 102 ? -5.274 -21.205 14.981 1.00 50.97 102 GLU A N 1
ATOM 805 C CA . GLU A 1 102 ? -4.247 -22.186 14.632 1.00 50.97 102 GLU A CA 1
ATOM 806 C C . GLU A 1 102 ? -3.947 -22.142 13.123 1.00 50.97 102 GLU A C 1
ATOM 808 O O . GLU A 1 102 ? -4.865 -21.956 12.314 1.00 50.97 102 GLU A O 1
ATOM 813 N N . PRO A 1 103 ? -2.673 -22.294 12.720 1.00 49.16 103 PRO A N 1
ATOM 814 C CA . PRO A 1 103 ? -2.282 -22.226 11.319 1.00 49.16 103 PRO A CA 1
ATOM 815 C C . PRO A 1 103 ? -2.950 -23.356 10.526 1.00 49.16 103 PRO A C 1
ATOM 817 O O . PRO A 1 103 ? -2.676 -24.533 10.741 1.00 49.16 103 PRO A O 1
ATOM 820 N N . THR A 1 104 ? -3.828 -22.998 9.587 1.00 51.06 104 THR A N 1
ATOM 821 C CA . THR A 1 104 ? -4.445 -23.947 8.648 1.00 51.06 104 THR A CA 1
ATOM 822 C C . THR A 1 104 ? -3.604 -24.010 7.364 1.00 51.06 104 THR A C 1
ATOM 824 O O . THR A 1 104 ? -3.337 -22.953 6.786 1.00 51.06 104 THR A O 1
ATOM 827 N N . PRO A 1 105 ? -3.183 -25.193 6.878 1.00 40.91 105 PRO A N 1
ATOM 828 C CA . PRO A 1 105 ? -2.428 -25.308 5.628 1.00 40.91 105 PRO A CA 1
ATOM 829 C C . PRO A 1 105 ? -3.251 -24.806 4.428 1.00 40.91 105 PRO A C 1
ATOM 831 O O . PRO A 1 105 ? -4.418 -25.167 4.289 1.00 40.91 105 PRO A O 1
ATOM 834 N N . GLY A 1 106 ? -2.657 -23.979 3.560 1.00 52.41 106 GLY A N 1
ATOM 835 C CA . GLY A 1 106 ? -3.277 -23.504 2.311 1.00 52.41 106 GLY A CA 1
ATOM 836 C C . GLY A 1 106 ? -4.044 -22.174 2.386 1.00 52.41 106 GLY A C 1
ATOM 837 O O . GLY A 1 106 ? -4.508 -21.691 1.357 1.00 52.41 106 GLY A O 1
ATOM 838 N N . LYS A 1 107 ? -4.155 -21.544 3.563 1.00 52.88 107 LYS A N 1
ATOM 839 C CA . LYS A 1 107 ? -4.567 -20.133 3.696 1.00 52.88 107 LYS A CA 1
ATOM 840 C C . LYS A 1 107 ? -3.354 -19.287 4.074 1.00 52.88 107 LYS A C 1
ATOM 842 O O . LYS A 1 107 ? -2.482 -19.784 4.785 1.00 52.88 107 LYS A O 1
ATOM 847 N N . MET A 1 108 ? -3.315 -18.026 3.628 1.00 51.62 108 MET A N 1
ATOM 848 C CA . MET A 1 108 ? -2.325 -17.044 4.091 1.00 51.62 108 MET A CA 1
ATOM 849 C C . MET A 1 108 ? -2.263 -17.097 5.624 1.00 51.62 108 MET A C 1
ATOM 851 O O . MET A 1 108 ? -3.247 -16.792 6.304 1.00 51.62 108 MET A O 1
ATOM 855 N N . GLN A 1 109 ? -1.133 -17.567 6.157 1.00 53.97 109 GLN A N 1
ATOM 856 C CA . GLN A 1 109 ? -0.920 -17.656 7.595 1.00 53.97 109 GLN A CA 1
ATOM 857 C C . GLN A 1 109 ? -0.813 -16.241 8.153 1.00 53.97 109 GLN A C 1
ATOM 859 O O . GLN A 1 109 ? 0.013 -15.454 7.703 1.00 53.97 109 GLN A O 1
ATOM 864 N N . GLY A 1 110 ? -1.653 -15.919 9.129 1.00 63.78 110 GLY A N 1
ATOM 865 C CA . GLY A 1 110 ? -1.658 -14.600 9.745 1.00 63.78 110 GLY A CA 1
ATOM 866 C C . GLY A 1 110 ? -3.034 -14.218 10.260 1.00 63.78 110 GLY A C 1
ATOM 867 O O . GLY A 1 110 ? -4.055 -14.803 9.894 1.00 63.78 110 GLY A O 1
ATOM 868 N N . SER A 1 111 ? -3.054 -13.232 11.143 1.00 71.38 111 SER A N 1
ATOM 869 C CA . SER A 1 111 ? -4.275 -12.536 11.521 1.00 71.38 111 SER A CA 1
ATOM 870 C C . SER A 1 111 ? -4.876 -11.802 10.312 1.00 71.38 111 SER A C 1
ATOM 872 O O . SER A 1 111 ? -4.207 -11.562 9.308 1.00 71.38 111 SER A O 1
ATOM 874 N N . LEU A 1 112 ? -6.149 -11.411 10.398 1.00 71.25 112 LEU A N 1
ATOM 875 C CA . LEU A 1 112 ? -6.781 -10.585 9.361 1.00 71.25 112 LEU A CA 1
ATOM 876 C C . LEU A 1 112 ? -6.022 -9.254 9.152 1.00 71.25 112 LEU A C 1
ATOM 878 O O . LEU A 1 112 ? -5.992 -8.735 8.043 1.00 71.25 112 LEU A O 1
ATOM 882 N N . GLU A 1 113 ? -5.347 -8.740 10.185 1.00 70.31 113 GLU A N 1
ATOM 883 C CA . GLU A 1 113 ? -4.422 -7.606 10.070 1.00 70.31 113 GLU A CA 1
ATOM 884 C C . GLU A 1 113 ? -3.244 -7.921 9.155 1.00 70.31 113 GLU A C 1
ATOM 886 O O . GLU A 1 113 ? -2.983 -7.167 8.219 1.00 70.31 113 GLU A O 1
ATOM 891 N N . ASP A 1 114 ? -2.576 -9.053 9.397 1.00 74.50 114 ASP A N 1
ATOM 892 C CA . ASP A 1 114 ? -1.426 -9.485 8.604 1.00 74.50 114 ASP A CA 1
ATOM 893 C C . ASP A 1 114 ? -1.814 -9.609 7.129 1.00 74.50 114 ASP A C 1
ATOM 895 O O . ASP A 1 114 ? -1.069 -9.163 6.266 1.00 74.50 114 ASP A O 1
ATOM 899 N N . GLN A 1 115 ? -3.018 -10.109 6.834 1.00 78.75 115 GLN A N 1
ATOM 900 C CA . GLN A 1 115 ? -3.533 -10.212 5.465 1.00 78.75 115 GLN A CA 1
ATOM 901 C C . GLN A 1 115 ? -3.782 -8.837 4.823 1.00 78.75 115 GLN A C 1
ATOM 903 O O . GLN A 1 115 ? -3.389 -8.605 3.679 1.00 78.75 115 GLN A O 1
ATOM 908 N N . ILE A 1 116 ? -4.390 -7.891 5.548 1.00 75.75 116 ILE A N 1
ATOM 909 C CA . ILE A 1 116 ? -4.628 -6.530 5.035 1.00 75.75 116 ILE A CA 1
ATOM 910 C C . ILE A 1 116 ? -3.300 -5.791 4.808 1.00 75.75 116 ILE A C 1
ATOM 912 O O . ILE A 1 116 ? -3.164 -5.023 3.849 1.00 75.75 116 ILE A O 1
ATOM 916 N N . VAL A 1 117 ? -2.319 -6.001 5.688 1.00 76.88 117 VAL A N 1
ATOM 917 C CA . VAL A 1 117 ? -0.987 -5.402 5.574 1.00 76.88 117 VAL A CA 1
ATOM 918 C C . VAL A 1 117 ? -0.197 -6.044 4.431 1.00 76.88 117 VAL A C 1
ATOM 920 O O . VAL A 1 117 ? 0.391 -5.300 3.644 1.00 76.88 117 VAL A O 1
ATOM 923 N N . ALA A 1 118 ? -0.248 -7.372 4.294 1.00 78.94 118 ALA A N 1
ATOM 924 C CA . ALA A 1 118 ? 0.401 -8.144 3.231 1.00 78.94 118 ALA A CA 1
ATOM 925 C C . ALA A 1 118 ? -0.182 -7.865 1.838 1.00 78.94 118 ALA A C 1
ATOM 927 O O . ALA A 1 118 ? 0.517 -8.004 0.843 1.00 78.94 118 ALA A O 1
ATOM 928 N N . ALA A 1 119 ? -1.425 -7.386 1.743 1.00 83.88 119 ALA A N 1
ATOM 929 C CA . ALA A 1 119 ? -1.978 -6.919 0.473 1.00 83.88 119 ALA A CA 1
ATOM 930 C C . ALA A 1 119 ? -1.323 -5.616 -0.029 1.00 83.88 119 ALA A C 1
ATOM 932 O O . ALA A 1 119 ? -1.451 -5.281 -1.205 1.00 83.88 119 ALA A O 1
ATOM 933 N N . ASN A 1 120 ? -0.655 -4.837 0.835 1.00 83.94 120 ASN A N 1
ATOM 934 C CA . ASN A 1 120 ? -0.093 -3.550 0.419 1.00 83.94 120 ASN A CA 1
ATOM 935 C C . ASN A 1 120 ? 1.082 -3.685 -0.553 1.00 83.94 120 ASN A C 1
ATOM 937 O O . ASN A 1 120 ? 0.989 -3.010 -1.568 1.00 83.94 120 ASN A O 1
ATOM 941 N N . PRO A 1 121 ? 2.125 -4.510 -0.324 1.00 89.44 121 PRO A N 1
ATOM 942 C CA . PRO A 1 121 ? 3.186 -4.718 -1.314 1.00 89.44 121 PRO A CA 1
ATOM 943 C C . PRO A 1 121 ? 2.649 -4.980 -2.724 1.00 89.44 121 PRO A C 1
ATO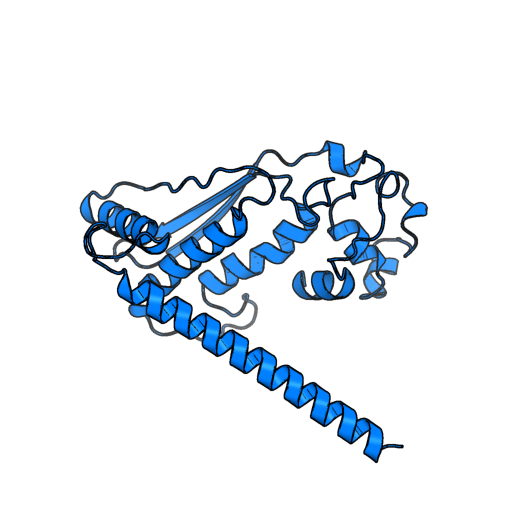M 945 O O . PRO A 1 121 ? 3.019 -4.281 -3.661 1.00 89.44 121 PRO A O 1
ATOM 948 N N . LEU A 1 122 ? 1.656 -5.867 -2.850 1.00 90.62 122 LEU A N 1
ATOM 949 C CA . LEU A 1 122 ? 0.985 -6.144 -4.119 1.00 90.62 122 LEU A CA 1
ATOM 950 C C . LEU A 1 122 ? 0.317 -4.898 -4.721 1.00 90.62 122 LEU A C 1
ATOM 952 O O . LEU A 1 122 ? 0.509 -4.573 -5.892 1.00 90.62 122 LEU A O 1
ATOM 956 N N . LEU A 1 123 ? -0.470 -4.173 -3.926 1.00 91.44 123 LEU A N 1
ATOM 957 C CA . LEU A 1 123 ? -1.137 -2.953 -4.387 1.00 91.44 123 LEU A CA 1
ATOM 958 C C . LEU A 1 123 ? -0.144 -1.832 -4.728 1.00 91.44 123 LEU A C 1
ATOM 960 O O . LEU A 1 123 ? -0.398 -1.046 -5.637 1.00 91.44 123 LEU A O 1
ATOM 964 N N . GLU A 1 124 ? 0.974 -1.748 -4.009 1.00 91.25 124 GLU A N 1
ATOM 965 C CA . GLU A 1 124 ? 2.045 -0.788 -4.259 1.00 91.25 124 GLU A CA 1
ATOM 966 C C . GLU A 1 124 ? 2.789 -1.151 -5.560 1.00 91.25 124 GLU A C 1
ATOM 968 O O . GLU A 1 124 ? 2.997 -0.271 -6.392 1.00 91.25 124 GLU A O 1
ATOM 973 N N . ALA A 1 125 ? 3.070 -2.431 -5.824 1.00 95.25 125 ALA A N 1
ATOM 974 C CA . ALA A 1 125 ? 3.716 -2.878 -7.060 1.00 95.25 125 ALA A CA 1
ATOM 975 C C . ALA A 1 125 ? 2.908 -2.517 -8.324 1.00 95.25 125 ALA A C 1
ATOM 977 O O . ALA A 1 125 ? 3.462 -1.995 -9.296 1.00 95.25 125 ALA A O 1
ATOM 978 N N . TYR A 1 126 ? 1.592 -2.752 -8.306 1.00 95.88 126 TYR A N 1
ATOM 979 C CA . TYR A 1 126 ? 0.706 -2.507 -9.455 1.00 95.88 126 TYR A CA 1
ATOM 980 C C . TYR A 1 126 ? 0.134 -1.087 -9.525 1.00 95.88 126 TYR A C 1
ATOM 982 O O . TYR A 1 126 ? -0.304 -0.649 -10.587 1.00 95.88 126 TYR A O 1
ATOM 990 N N . GLY A 1 127 ? 0.075 -0.382 -8.397 1.00 95.12 127 GLY A N 1
ATOM 991 C CA . GLY A 1 127 ? -0.638 0.887 -8.272 1.00 95.12 127 GLY A CA 1
ATOM 992 C C . GLY A 1 127 ? 0.250 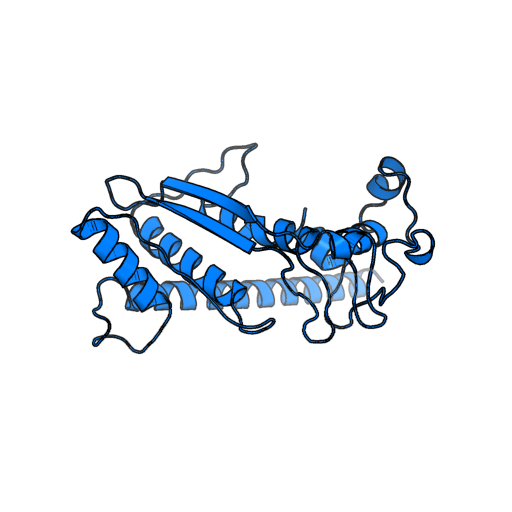2.092 -7.978 1.00 95.12 127 GLY A C 1
ATOM 993 O O . GLY A 1 127 ? -0.218 3.230 -8.117 1.00 95.12 127 GLY A O 1
ATOM 994 N N . ASN A 1 128 ? 1.515 1.889 -7.603 1.00 94.94 128 ASN A N 1
ATOM 995 C CA . ASN A 1 128 ? 2.449 2.979 -7.353 1.00 94.94 128 ASN A CA 1
ATOM 996 C C . ASN A 1 128 ? 3.484 3.118 -8.471 1.00 94.94 128 ASN A C 1
ATOM 998 O O . ASN A 1 128 ? 3.887 2.154 -9.124 1.00 94.94 128 ASN A O 1
ATOM 1002 N N . ALA A 1 129 ? 3.896 4.362 -8.685 1.00 95.75 129 ALA A N 1
ATOM 1003 C CA . ALA A 1 129 ? 4.893 4.736 -9.671 1.00 95.75 129 ALA A CA 1
ATOM 1004 C C . ALA A 1 129 ? 5.737 5.908 -9.158 1.00 95.75 129 ALA A C 1
ATOM 1006 O O . ALA A 1 129 ? 5.317 6.654 -8.260 1.00 95.75 129 ALA A O 1
ATOM 1007 N N . LYS A 1 130 ? 6.899 6.126 -9.784 1.00 95.25 130 LYS A N 1
ATOM 1008 C CA . LYS A 1 130 ? 7.702 7.326 -9.532 1.00 95.25 130 LYS A CA 1
ATOM 1009 C C . LYS A 1 130 ? 7.116 8.526 -10.259 1.00 95.25 130 LYS A C 1
ATOM 1011 O O . LYS A 1 130 ? 6.880 8.501 -11.466 1.00 95.25 130 LYS A O 1
ATOM 1016 N N . THR A 1 131 ? 6.978 9.606 -9.506 1.00 93.75 131 THR A N 1
ATOM 1017 C CA . THR A 1 131 ? 6.644 10.947 -9.991 1.00 93.75 131 THR A CA 1
ATOM 1018 C C . THR A 1 131 ? 7.820 11.886 -9.745 1.00 93.75 131 THR A C 1
ATOM 1020 O O . THR A 1 131 ? 8.714 11.573 -8.964 1.00 93.75 131 THR A O 1
ATOM 1023 N N . VAL A 1 132 ? 7.769 13.094 -10.307 1.00 92.12 132 VAL A N 1
ATOM 1024 C CA . VAL A 1 132 ? 8.792 14.133 -10.079 1.00 92.12 132 VAL A CA 1
ATOM 1025 C C . VAL A 1 132 ? 9.004 14.457 -8.588 1.00 92.12 132 VAL A C 1
ATOM 1027 O O . VAL A 1 132 ? 10.092 14.859 -8.192 1.00 92.12 132 VAL A O 1
ATOM 1030 N N . ARG A 1 133 ? 7.969 14.305 -7.750 1.00 88.88 133 ARG A N 1
ATOM 1031 C CA . ARG A 1 133 ? 7.996 14.706 -6.328 1.00 88.88 133 ARG A CA 1
ATOM 1032 C C . ARG A 1 133 ? 8.085 13.545 -5.339 1.00 88.88 133 ARG A C 1
ATOM 1034 O O . ARG A 1 133 ? 8.297 13.785 -4.157 1.00 88.88 133 ARG A O 1
ATOM 1041 N N . ASN A 1 134 ? 7.817 12.320 -5.778 1.00 89.88 134 ASN A N 1
ATOM 1042 C CA . ASN A 1 134 ? 7.709 11.163 -4.896 1.00 89.88 134 ASN A CA 1
ATOM 1043 C C . ASN A 1 134 ? 8.008 9.886 -5.680 1.00 89.88 134 ASN A C 1
ATOM 1045 O O . ASN A 1 134 ? 7.331 9.603 -6.672 1.00 89.88 134 ASN A O 1
ATOM 1049 N N . ASP A 1 135 ? 8.978 9.129 -5.181 1.00 92.88 135 ASP A N 1
ATOM 1050 C CA . ASP A 1 135 ? 9.481 7.896 -5.778 1.00 92.88 135 ASP A CA 1
ATOM 1051 C C . ASP A 1 135 ? 8.487 6.729 -5.698 1.00 92.88 135 ASP A C 1
ATOM 1053 O O . ASP A 1 135 ? 8.504 5.872 -6.576 1.00 92.88 135 ASP A O 1
ATOM 1057 N N . ASN A 1 136 ? 7.591 6.726 -4.704 1.00 91.56 136 ASN A N 1
ATOM 1058 C CA . ASN A 1 136 ? 6.591 5.676 -4.485 1.00 91.56 136 ASN A CA 1
ATOM 1059 C C . ASN A 1 136 ? 5.192 6.310 -4.326 1.00 91.56 136 ASN A C 1
ATOM 1061 O O . ASN A 1 136 ? 4.637 6.423 -3.228 1.00 91.56 136 ASN A O 1
ATOM 1065 N N . SER A 1 137 ? 4.652 6.859 -5.419 1.00 91.88 137 SER A N 1
ATOM 1066 C CA . SER A 1 137 ? 3.386 7.602 -5.422 1.00 91.88 137 SER A CA 1
ATOM 1067 C C . SER A 1 137 ? 2.221 6.706 -5.827 1.00 91.88 137 SER A C 1
ATOM 1069 O O . SER A 1 137 ? 2.194 6.215 -6.952 1.00 91.88 137 SER A O 1
ATOM 1071 N N . SER A 1 138 ? 1.221 6.541 -4.955 1.00 92.06 138 SER A N 1
ATOM 1072 C CA . SER A 1 138 ? -0.014 5.834 -5.312 1.00 92.06 138 SER A CA 1
ATOM 1073 C C . SER A 1 138 ? -0.795 6.590 -6.379 1.00 92.06 138 SER A C 1
ATOM 1075 O O . SER A 1 138 ? -1.218 7.730 -6.171 1.00 92.06 138 SER A O 1
ATOM 1077 N N . ARG A 1 139 ? -0.999 5.936 -7.524 1.00 93.94 139 ARG A N 1
ATOM 1078 C CA . ARG A 1 139 ? -1.741 6.456 -8.682 1.00 93.94 139 ARG A CA 1
ATOM 1079 C C . ARG A 1 139 ? -3.126 5.823 -8.802 1.00 93.94 139 ARG A C 1
ATOM 1081 O O . ARG A 1 139 ? -3.650 5.672 -9.900 1.00 93.94 139 ARG A O 1
ATOM 1088 N N . PHE A 1 140 ? -3.685 5.429 -7.664 1.00 92.38 140 PHE A N 1
ATOM 1089 C CA . PHE A 1 140 ? -5.027 4.891 -7.497 1.00 92.38 140 PHE A CA 1
ATOM 1090 C C . PHE A 1 140 ? -5.562 5.295 -6.120 1.00 92.38 140 PHE A C 1
ATOM 1092 O O . PHE A 1 140 ? -4.802 5.569 -5.187 1.00 92.38 140 PHE A O 1
ATOM 1099 N N . GLY A 1 141 ? -6.882 5.341 -6.000 1.00 90.25 141 GLY A N 1
ATOM 1100 C CA . GLY A 1 141 ? -7.585 5.430 -4.733 1.00 90.25 141 GLY A CA 1
ATOM 1101 C C . GLY A 1 141 ? -7.865 4.044 -4.159 1.00 90.25 141 GLY A C 1
ATOM 1102 O O . GLY A 1 141 ? -8.095 3.086 -4.898 1.00 90.25 141 GLY A O 1
ATOM 1103 N N . LYS A 1 142 ? -7.852 3.951 -2.829 1.00 90.00 142 LYS A N 1
ATOM 1104 C CA . LYS A 1 142 ? -8.107 2.721 -2.078 1.00 90.00 142 LYS A CA 1
ATOM 1105 C C . LYS A 1 142 ? -9.176 2.997 -1.029 1.00 90.00 142 LYS A C 1
ATOM 1107 O O . LYS A 1 142 ? -8.971 3.836 -0.153 1.00 90.00 142 LYS A O 1
ATOM 1112 N N . PHE A 1 143 ? -10.287 2.278 -1.103 1.00 91.69 143 PHE A N 1
ATOM 1113 C CA . PHE A 1 143 ? -11.342 2.283 -0.103 1.00 91.69 143 PHE A CA 1
ATOM 1114 C C . PHE A 1 143 ? -11.298 0.953 0.639 1.00 91.69 143 PHE A C 1
ATOM 1116 O O . PHE A 1 143 ? -11.452 -0.104 0.039 1.00 91.69 143 PHE A O 1
ATOM 1123 N N . ILE A 1 144 ? -11.004 1.002 1.936 1.00 91.00 144 ILE A N 1
ATOM 1124 C CA . ILE A 1 144 ? -10.896 -0.192 2.775 1.00 91.00 144 ILE A CA 1
ATOM 1125 C C . ILE A 1 144 ? -12.116 -0.215 3.677 1.00 91.00 144 ILE A C 1
ATOM 1127 O O . ILE A 1 144 ? -12.256 0.657 4.536 1.00 91.00 144 ILE A O 1
ATOM 1131 N N . ARG A 1 145 ? -12.980 -1.210 3.505 1.00 92.50 145 ARG A N 1
ATOM 1132 C CA . ARG A 1 145 ? -14.065 -1.477 4.447 1.00 92.50 145 ARG A CA 1
ATOM 1133 C C . ARG A 1 145 ? -13.581 -2.513 5.445 1.00 92.50 145 ARG A C 1
ATOM 1135 O O . ARG A 1 145 ? -13.120 -3.588 5.072 1.00 92.50 145 ARG A O 1
ATOM 1142 N N . ILE A 1 146 ? -13.668 -2.165 6.722 1.00 90.50 146 ILE A N 1
ATOM 1143 C CA . ILE A 1 146 ? -13.346 -3.053 7.834 1.00 90.50 146 ILE A CA 1
ATOM 1144 C C . ILE A 1 146 ? -14.662 -3.402 8.510 1.00 90.50 146 ILE A C 1
ATOM 1146 O O . ILE A 1 146 ? -15.361 -2.521 9.006 1.00 90.50 146 ILE A O 1
ATOM 1150 N N . HIS A 1 147 ? -14.996 -4.685 8.515 1.00 91.25 147 HIS A N 1
ATOM 1151 C CA . HIS A 1 147 ? -16.232 -5.183 9.092 1.00 91.25 147 HIS A CA 1
ATOM 1152 C C . HIS A 1 147 ? -15.984 -5.618 10.529 1.00 91.25 147 HIS A C 1
ATOM 1154 O O . HIS A 1 147 ? -15.032 -6.344 10.831 1.00 91.25 147 HIS A O 1
ATOM 1160 N N . PHE A 1 148 ? -16.874 -5.183 11.414 1.00 89.69 148 PHE A N 1
ATOM 1161 C CA . PHE A 1 148 ? -16.913 -5.615 12.801 1.00 89.69 148 PHE A CA 1
ATOM 1162 C C . PHE A 1 148 ? -18.188 -6.424 13.036 1.00 89.69 148 PHE A C 1
ATOM 1164 O O . PHE A 1 148 ? -19.275 -6.048 12.602 1.00 89.69 148 PHE A O 1
ATOM 1171 N N . GLY A 1 149 ? -18.058 -7.555 13.725 1.00 87.94 149 GLY A N 1
ATOM 1172 C CA . GLY A 1 149 ? -19.196 -8.356 14.159 1.00 87.94 149 GLY A CA 1
ATOM 1173 C C . GLY A 1 149 ? -19.984 -7.680 15.285 1.00 87.94 149 GLY A C 1
ATOM 1174 O O . GLY A 1 149 ? -19.560 -6.687 15.872 1.00 87.94 149 GLY A O 1
ATOM 1175 N N . THR A 1 150 ? -21.107 -8.285 15.672 1.00 84.81 150 THR A N 1
ATOM 1176 C CA . THR A 1 150 ? -22.008 -7.778 16.731 1.00 84.81 150 THR A CA 1
ATOM 1177 C C . THR A 1 150 ? -21.330 -7.568 18.089 1.00 84.81 150 THR A C 1
ATOM 1179 O O . THR A 1 150 ? -21.770 -6.737 18.882 1.00 84.81 150 THR A O 1
ATOM 1182 N N . THR A 1 151 ? -20.244 -8.301 18.344 1.00 83.56 151 THR A N 1
ATOM 1183 C CA . THR A 1 151 ? -19.425 -8.232 19.563 1.00 83.56 151 THR A CA 1
ATOM 1184 C C . THR A 1 151 ? -18.313 -7.176 19.506 1.00 83.56 151 THR A C 1
ATOM 1186 O O . THR A 1 151 ? -17.530 -7.078 20.447 1.00 83.56 151 THR A O 1
ATOM 1189 N N . GLY A 1 152 ? -18.201 -6.412 18.412 1.00 83.00 152 GLY A N 1
ATOM 1190 C CA . GLY A 1 152 ? -17.127 -5.435 18.189 1.00 83.00 152 GLY A CA 1
ATOM 1191 C C . GLY A 1 152 ? -15.806 -6.043 17.712 1.00 83.00 152 GLY A C 1
ATOM 1192 O O . GLY A 1 152 ? -14.815 -5.340 17.555 1.00 83.00 152 GLY A O 1
ATOM 1193 N N . LYS A 1 153 ? -15.759 -7.353 17.458 1.00 82.88 153 LYS A N 1
ATOM 1194 C CA . LYS A 1 153 ? -14.562 -8.013 16.922 1.00 82.88 153 LYS A CA 1
ATOM 1195 C C . LYS A 1 153 ? -14.461 -7.834 15.414 1.00 82.88 153 LYS A C 1
ATOM 1197 O O . LYS A 1 153 ? -15.470 -7.911 14.720 1.00 82.88 153 LYS A O 1
ATOM 1202 N N . LEU A 1 154 ? -13.236 -7.676 14.922 1.00 83.31 154 LEU A N 1
ATOM 1203 C CA . LEU A 1 154 ? -12.912 -7.686 13.496 1.00 83.31 154 LEU A CA 1
ATOM 1204 C C . LEU A 1 154 ? -13.418 -8.997 12.860 1.00 83.31 154 LEU A C 1
ATOM 1206 O O . LEU A 1 154 ? -13.066 -10.076 13.339 1.00 83.31 154 LEU A O 1
ATOM 1210 N N . SER A 1 155 ? -14.258 -8.913 11.828 1.00 85.69 155 SER A N 1
ATOM 1211 C CA . SER A 1 155 ? -14.863 -10.080 11.166 1.00 85.69 155 SER A CA 1
ATOM 1212 C C . SER A 1 155 ? -14.306 -10.312 9.764 1.00 85.69 155 SER A C 1
ATOM 1214 O O . SER A 1 155 ? -13.937 -11.435 9.427 1.00 85.69 155 SER A O 1
ATOM 1216 N N . SER A 1 156 ? -14.223 -9.262 8.953 1.00 86.69 156 SER A N 1
ATOM 1217 C CA . SER A 1 156 ? -13.692 -9.305 7.590 1.00 86.69 156 SER A CA 1
ATOM 1218 C C . SER A 1 156 ? -13.193 -7.926 7.166 1.00 86.69 156 SER A C 1
ATOM 1220 O O . SER A 1 156 ? -13.428 -6.922 7.838 1.00 86.69 156 SER A O 1
ATOM 1222 N N . ALA A 1 157 ? -12.482 -7.867 6.047 1.00 88.44 157 ALA A N 1
ATOM 1223 C CA . ALA A 1 157 ? -12.137 -6.616 5.398 1.00 88.44 157 ALA A CA 1
ATOM 1224 C C . ALA A 1 157 ? -12.212 -6.790 3.887 1.00 88.44 157 ALA A C 1
ATOM 1226 O O . ALA A 1 157 ? -11.946 -7.874 3.369 1.00 88.44 157 ALA A O 1
ATOM 1227 N N . ASP A 1 158 ? -12.553 -5.717 3.192 1.00 90.38 158 ASP A N 1
ATOM 1228 C CA . ASP A 1 158 ? -12.508 -5.661 1.743 1.00 90.38 158 ASP A CA 1
ATOM 1229 C C . ASP A 1 158 ? -11.835 -4.368 1.282 1.00 90.38 158 ASP A C 1
ATOM 1231 O O . ASP A 1 158 ? -11.800 -3.357 1.990 1.00 90.38 158 ASP A O 1
ATOM 1235 N N . ILE A 1 159 ? -11.217 -4.450 0.110 1.00 89.69 159 ILE A N 1
ATOM 1236 C CA . ILE A 1 159 ? -10.470 -3.358 -0.493 1.00 89.69 159 ILE A CA 1
ATOM 1237 C C . ILE A 1 159 ? -11.058 -3.128 -1.876 1.00 89.69 159 ILE A C 1
ATOM 1239 O O . ILE A 1 159 ? -10.970 -3.988 -2.747 1.00 89.69 159 ILE A O 1
ATOM 1243 N N . GLU A 1 160 ? -11.610 -1.943 -2.079 1.00 92.00 160 GLU A N 1
ATOM 1244 C CA . GLU A 1 160 ? -12.071 -1.465 -3.370 1.00 92.00 160 GLU A CA 1
ATOM 1245 C C . GLU A 1 160 ? -11.077 -0.433 -3.906 1.00 92.00 160 GLU A C 1
ATOM 1247 O O . GLU A 1 160 ? -10.651 0.486 -3.200 1.00 92.00 160 GLU A O 1
ATOM 1252 N N . THR A 1 161 ? -10.657 -0.602 -5.156 1.00 90.00 161 THR A N 1
ATOM 1253 C CA . THR A 1 161 ? -9.732 0.312 -5.825 1.00 90.00 161 THR A CA 1
ATOM 1254 C C . THR A 1 161 ? -10.485 1.157 -6.841 1.00 90.00 161 THR A C 1
ATOM 1256 O O . THR A 1 161 ? -11.395 0.686 -7.520 1.00 90.00 161 THR A O 1
ATOM 1259 N N . TYR A 1 162 ? -10.119 2.430 -6.951 1.00 90.94 162 TYR A N 1
ATOM 1260 C CA . TYR A 1 162 ? -10.766 3.364 -7.868 1.00 90.94 162 TYR A CA 1
ATOM 1261 C C . TYR A 1 162 ? -9.744 4.296 -8.514 1.00 90.94 162 TYR A C 1
ATOM 1263 O O . TYR A 1 162 ? -8.688 4.569 -7.951 1.00 90.94 162 TYR A O 1
ATOM 1271 N N . LEU A 1 163 ? -10.065 4.802 -9.708 1.00 91.75 163 LEU A N 1
ATOM 1272 C CA . LEU A 1 163 ? -9.292 5.841 -10.404 1.00 91.75 163 LEU A CA 1
ATOM 1273 C C . LEU A 1 163 ? -7.797 5.514 -10.592 1.00 91.75 163 LEU A C 1
ATOM 1275 O O . LEU A 1 163 ? -6.941 6.363 -10.351 1.00 91.75 163 LEU A O 1
ATOM 1279 N N . LEU A 1 164 ? -7.478 4.296 -11.042 1.00 94.69 164 LEU A N 1
ATOM 1280 C CA . LEU A 1 164 ? -6.122 3.981 -11.497 1.00 94.69 164 LEU A CA 1
ATOM 1281 C C . LEU A 1 164 ? -5.747 4.883 -12.686 1.00 94.69 164 LEU A C 1
ATOM 1283 O O . LEU A 1 164 ? -6.489 4.966 -13.669 1.00 94.69 164 LEU A O 1
ATOM 1287 N N . GLU A 1 165 ? -4.591 5.535 -12.618 1.00 95.25 165 GLU A N 1
ATOM 1288 C CA . GLU A 1 165 ? -4.065 6.389 -13.685 1.00 95.25 165 GLU A CA 1
ATOM 1289 C C . GLU A 1 165 ? -3.584 5.572 -14.899 1.00 95.25 165 GLU A C 1
ATOM 1291 O O . GLU A 1 165 ? -2.395 5.351 -15.115 1.00 95.25 165 GLU A O 1
ATOM 1296 N N . LYS A 1 166 ? -4.527 5.150 -15.744 1.00 94.94 166 LYS A N 1
ATOM 1297 C CA . LYS A 1 166 ? -4.260 4.290 -16.911 1.00 94.94 166 LYS A CA 1
ATOM 1298 C C . LYS A 1 166 ? -3.187 4.832 -17.864 1.00 94.94 166 LYS A C 1
ATOM 1300 O O . LYS A 1 166 ? -2.452 4.041 -18.446 1.00 94.94 166 LYS A O 1
ATOM 1305 N N . SER A 1 167 ? -3.067 6.156 -18.010 1.00 94.94 167 SER A N 1
ATOM 1306 C CA . SER A 1 167 ? -2.067 6.785 -18.889 1.00 94.94 167 SER A CA 1
ATOM 1307 C C . SER A 1 167 ? -0.626 6.425 -18.517 1.00 94.94 167 SER A C 1
ATOM 1309 O O . SER A 1 167 ? 0.230 6.388 -19.396 1.00 94.94 167 SER A O 1
ATOM 1311 N N . ARG A 1 168 ? -0.367 6.092 -17.245 1.00 95.31 168 ARG A N 1
ATOM 1312 C CA . ARG A 1 168 ? 0.953 5.704 -16.729 1.00 95.31 168 ARG A CA 1
ATOM 1313 C C . ARG A 1 168 ? 1.507 4.435 -17.378 1.00 95.31 168 ARG A C 1
ATOM 1315 O O . ARG A 1 168 ? 2.723 4.254 -17.416 1.00 95.31 168 ARG A O 1
ATOM 1322 N N . VAL A 1 169 ? 0.632 3.565 -17.885 1.00 95.44 169 VAL A N 1
ATOM 1323 C CA . VAL A 1 169 ? 1.025 2.330 -18.581 1.00 95.44 169 VAL A CA 1
ATOM 1324 C C . VAL A 1 169 ? 1.622 2.636 -19.951 1.00 95.44 169 VAL A C 1
ATOM 1326 O O . VAL A 1 169 ? 2.542 1.955 -20.374 1.00 95.44 169 VAL A O 1
ATOM 1329 N N . THR A 1 170 ? 1.112 3.654 -20.644 1.00 95.19 170 THR A N 1
ATOM 1330 C CA . THR A 1 170 ? 1.480 3.946 -22.038 1.00 95.19 170 THR A CA 1
ATOM 1331 C C . THR A 1 170 ? 2.423 5.136 -22.183 1.00 95.19 170 THR A C 1
ATOM 1333 O O . THR A 1 170 ? 3.012 5.313 -23.247 1.00 95.19 170 THR A O 1
ATOM 1336 N N . PHE A 1 171 ? 2.525 5.983 -21.157 1.00 95.69 171 PHE A N 1
ATOM 1337 C CA . PHE A 1 171 ? 3.262 7.240 -21.213 1.00 95.69 171 PHE A CA 1
ATOM 1338 C C . PHE A 1 171 ? 3.887 7.605 -19.864 1.00 95.69 171 PHE A C 1
ATOM 1340 O O . PHE A 1 171 ? 3.272 7.437 -18.805 1.00 95.69 171 PHE A O 1
ATOM 1347 N N . GLN A 1 172 ? 5.099 8.159 -19.911 1.00 96.88 172 GLN A N 1
ATOM 1348 C CA . GLN A 1 172 ? 5.790 8.743 -18.763 1.00 96.88 172 GLN A CA 1
ATOM 1349 C C . GLN A 1 172 ? 6.520 10.018 -19.193 1.00 96.88 172 GLN A C 1
ATOM 1351 O O . GLN A 1 172 ? 7.076 10.082 -20.287 1.00 96.88 172 GLN A O 1
ATOM 1356 N N . LEU A 1 173 ? 6.560 11.025 -18.318 1.00 96.19 173 LEU A N 1
ATOM 1357 C CA . LEU A 1 173 ? 7.487 12.145 -18.487 1.00 96.19 173 LEU A CA 1
ATOM 1358 C C . LEU A 1 173 ? 8.928 11.695 -18.198 1.00 96.19 173 LEU A C 1
ATOM 1360 O O . LEU A 1 173 ? 9.151 10.710 -17.498 1.00 96.19 173 LEU A O 1
ATOM 1364 N N . SER A 1 174 ? 9.909 12.464 -18.673 1.00 95.94 174 SER A N 1
ATOM 1365 C CA . SER A 1 174 ? 11.337 12.109 -18.606 1.00 95.94 174 SER A CA 1
ATOM 1366 C C . SER A 1 174 ? 11.869 11.809 -17.197 1.00 95.94 174 SER A C 1
ATOM 1368 O O . SER A 1 174 ? 12.763 10.985 -17.056 1.00 95.94 174 SER A O 1
ATOM 1370 N N . ALA A 1 175 ? 11.326 12.453 -16.159 1.00 95.62 175 ALA A N 1
ATOM 1371 C CA . ALA A 1 175 ? 11.717 12.254 -14.757 1.00 95.62 175 ALA A CA 1
ATOM 1372 C C . ALA A 1 175 ? 10.767 11.322 -13.972 1.00 95.62 175 ALA A C 1
ATOM 1374 O O . ALA A 1 175 ? 10.865 11.203 -12.747 1.00 95.62 175 ALA A O 1
ATOM 1375 N N . GLU A 1 176 ? 9.816 10.684 -14.651 1.00 96.56 176 GLU A N 1
ATOM 1376 C CA . GLU A 1 176 ? 8.842 9.760 -14.066 1.00 96.56 176 GLU A CA 1
ATOM 1377 C C . GLU A 1 176 ? 9.135 8.321 -14.492 1.00 96.56 176 GLU A C 1
ATOM 1379 O O . GLU A 1 176 ? 9.883 8.085 -15.430 1.00 96.56 176 GLU A O 1
ATOM 1384 N N . ARG A 1 177 ? 8.538 7.349 -13.806 1.00 97.00 177 ARG A N 1
ATOM 1385 C CA . ARG A 1 177 ? 8.654 5.915 -14.120 1.00 97.00 177 ARG A CA 1
ATOM 1386 C C . ARG A 1 177 ? 7.256 5.328 -14.256 1.00 97.00 177 ARG A C 1
ATOM 1388 O O . ARG A 1 177 ? 6.309 5.883 -13.695 1.00 97.00 177 ARG A O 1
ATOM 1395 N N . SER A 1 178 ? 7.105 4.222 -14.981 1.00 97.88 178 SER A N 1
ATOM 1396 C CA . SER A 1 178 ? 5.843 3.473 -14.979 1.00 97.88 178 SER A CA 1
ATOM 1397 C C . SER A 1 178 ? 5.638 2.743 -13.637 1.00 97.88 178 SER A C 1
ATOM 1399 O O . SER A 1 178 ? 6.393 2.950 -12.681 1.00 97.88 178 SER A O 1
ATOM 1401 N N . TYR A 1 179 ? 4.603 1.907 -13.543 1.00 98.06 179 TYR A N 1
ATOM 1402 C CA . TYR A 1 179 ? 4.316 1.115 -12.345 1.00 98.06 179 TYR A CA 1
ATOM 1403 C C . TYR A 1 179 ? 5.472 0.177 -11.985 1.00 98.06 179 TYR A C 1
ATOM 1405 O O . TYR A 1 179 ? 6.116 -0.397 -12.867 1.00 98.06 179 TYR A O 1
ATOM 1413 N N . HIS A 1 180 ? 5.733 0.019 -10.685 1.00 97.50 180 HIS A N 1
ATOM 1414 C CA . HIS A 1 180 ? 6.909 -0.700 -10.187 1.00 97.50 180 HIS A CA 1
ATOM 1415 C C . HIS A 1 180 ? 6.973 -2.158 -10.651 1.00 97.50 180 HIS A C 1
ATOM 1417 O O . HIS A 1 180 ? 8.059 -2.636 -10.978 1.00 97.50 180 HIS A O 1
ATOM 1423 N N . ILE A 1 181 ? 5.823 -2.831 -10.765 1.00 97.06 181 ILE A N 1
ATOM 1424 C CA . ILE A 1 181 ? 5.742 -4.245 -11.149 1.00 97.06 181 ILE A CA 1
ATOM 1425 C C . ILE A 1 181 ? 6.481 -4.566 -12.456 1.00 97.06 181 ILE A C 1
ATOM 1427 O O . ILE A 1 181 ? 7.120 -5.611 -12.551 1.00 97.06 181 ILE A O 1
ATOM 1431 N N . PHE A 1 182 ? 6.464 -3.666 -13.447 1.00 97.25 182 PHE A N 1
ATOM 1432 C CA . PHE A 1 182 ? 7.144 -3.908 -14.722 1.00 97.25 182 PHE A CA 1
ATOM 1433 C C . PHE A 1 182 ? 8.642 -4.116 -14.523 1.00 97.25 182 PHE A C 1
ATOM 1435 O O . PHE A 1 182 ? 9.235 -5.042 -15.065 1.00 97.25 182 PHE A O 1
ATOM 1442 N N . TYR A 1 183 ? 9.255 -3.271 -13.706 1.00 97.31 183 TYR A N 1
ATOM 1443 C CA . TYR A 1 183 ? 10.691 -3.306 -13.490 1.00 97.31 183 TYR A CA 1
ATOM 1444 C C . TYR A 1 183 ? 11.099 -4.378 -12.487 1.00 97.31 183 TYR A C 1
ATOM 1446 O O . TYR A 1 183 ? 12.159 -4.972 -12.646 1.00 97.31 183 TYR A O 1
ATOM 1454 N N . GLN A 1 184 ? 10.238 -4.673 -11.511 1.00 96.38 184 GLN A N 1
ATOM 1455 C CA . GLN A 1 184 ? 10.394 -5.818 -10.615 1.00 96.38 184 GLN A CA 1
ATOM 1456 C C . GLN A 1 184 ? 10.478 -7.134 -11.406 1.00 96.38 184 GLN A C 1
ATOM 1458 O O . GLN A 1 184 ? 11.410 -7.911 -11.202 1.00 96.38 184 GLN A O 1
ATOM 1463 N N . LEU A 1 185 ? 9.580 -7.341 -12.378 1.00 95.31 185 LEU A N 1
ATOM 1464 C CA . LEU A 1 185 ? 9.593 -8.514 -13.262 1.00 95.31 185 LEU A CA 1
ATOM 1465 C C . LEU A 1 185 ? 10.857 -8.581 -14.135 1.00 95.31 185 LEU A C 1
ATOM 1467 O O . LEU A 1 185 ? 11.445 -9.649 -14.293 1.00 95.31 185 LEU A O 1
ATOM 1471 N N . MET A 1 186 ? 11.316 -7.440 -14.656 1.00 95.62 186 MET A N 1
ATOM 1472 C CA . MET A 1 186 ? 12.508 -7.358 -15.512 1.00 95.62 186 MET A CA 1
ATOM 1473 C C . MET A 1 186 ? 13.839 -7.493 -14.750 1.00 95.62 186 MET A C 1
ATOM 1475 O O . MET A 1 186 ? 14.894 -7.537 -15.379 1.00 95.62 186 MET A O 1
ATOM 1479 N N . THR A 1 187 ? 13.829 -7.602 -13.415 1.00 94.31 187 THR A N 1
ATOM 1480 C CA . THR A 1 187 ? 15.062 -7.825 -12.632 1.00 94.31 187 THR A CA 1
ATOM 1481 C C . THR A 1 187 ? 15.713 -9.181 -12.899 1.00 94.31 187 THR A C 1
ATOM 1483 O O . THR A 1 187 ? 16.902 -9.352 -12.635 1.00 94.31 187 THR A O 1
ATOM 1486 N N . GLY A 1 188 ? 14.940 -10.163 -13.375 1.00 91.56 188 GLY A N 1
ATOM 1487 C CA . GLY A 1 188 ? 15.396 -11.544 -13.521 1.00 91.56 188 GLY A CA 1
ATOM 1488 C C . GLY A 1 188 ? 15.624 -12.271 -12.194 1.00 91.56 188 GLY A C 1
ATOM 1489 O O . GLY A 1 188 ? 16.270 -13.315 -12.184 1.00 91.56 188 GLY A O 1
ATOM 1490 N N . HIS A 1 189 ? 15.090 -11.756 -11.078 1.00 92.88 189 HIS A N 1
ATOM 1491 C CA . HIS A 1 189 ? 15.170 -12.434 -9.780 1.00 92.88 189 HIS A CA 1
ATOM 1492 C C . HIS A 1 189 ? 14.521 -13.830 -9.801 1.00 92.88 189 HIS A C 1
ATOM 1494 O O . HIS A 1 189 ? 15.019 -14.744 -9.147 1.00 92.88 189 HIS A O 1
ATOM 1500 N N . LYS A 1 1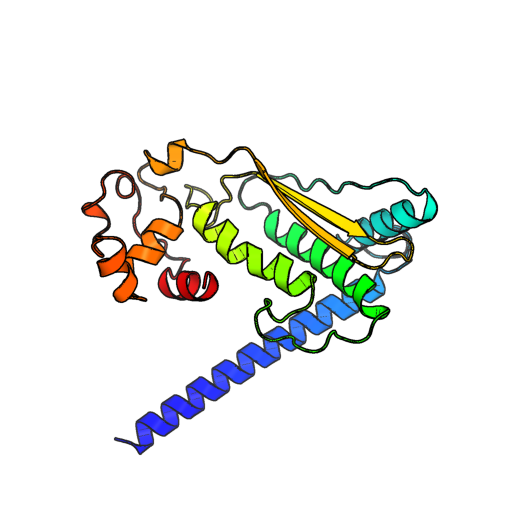90 ? 13.451 -13.987 -10.592 1.00 92.38 190 LYS A N 1
ATOM 1501 C CA . LYS A 1 190 ? 12.797 -15.260 -10.919 1.00 92.38 190 LYS A CA 1
ATOM 1502 C C . LYS A 1 190 ? 12.931 -15.539 -12.422 1.00 92.38 190 LYS A C 1
ATOM 1504 O O . LYS A 1 190 ? 12.070 -15.102 -13.192 1.00 92.38 190 LYS A O 1
ATOM 1509 N N . PRO A 1 191 ? 14.019 -16.190 -12.874 1.00 92.69 191 PRO A N 1
ATOM 1510 C CA . PRO A 1 191 ? 14.273 -16.431 -14.295 1.00 92.69 191 PRO A CA 1
ATOM 1511 C C . PRO A 1 191 ? 13.152 -17.206 -14.995 1.00 92.69 191 PRO A C 1
ATOM 1513 O O . PRO A 1 191 ? 12.869 -16.955 -16.162 1.00 92.69 191 PRO A O 1
ATOM 1516 N N . GLU A 1 192 ? 12.470 -18.094 -14.271 1.00 94.31 192 GLU A N 1
ATOM 1517 C CA . GLU A 1 192 ? 11.331 -18.865 -14.766 1.00 94.31 192 GLU A CA 1
ATOM 1518 C C . GLU A 1 192 ? 10.176 -17.976 -15.251 1.00 94.31 192 GLU A C 1
ATOM 1520 O O . GLU A 1 192 ? 9.457 -18.344 -16.179 1.00 94.31 192 GLU A O 1
ATOM 1525 N N . LEU A 1 193 ? 10.019 -16.777 -14.676 1.00 93.69 193 LEU A N 1
ATOM 1526 C CA . LEU A 1 193 ? 9.000 -15.824 -15.111 1.00 93.69 193 LEU A CA 1
ATOM 1527 C C . LEU A 1 193 ? 9.383 -15.118 -16.409 1.00 93.69 193 LEU A C 1
ATOM 1529 O O . LEU A 1 193 ? 8.492 -14.781 -17.182 1.00 93.69 193 LEU A O 1
ATOM 1533 N N . LEU A 1 194 ? 10.676 -14.918 -16.680 1.00 94.19 194 LEU A N 1
ATOM 1534 C CA . LEU A 1 194 ? 11.120 -14.324 -17.943 1.00 94.19 194 LEU A CA 1
ATOM 1535 C C . LEU A 1 194 ? 10.756 -15.235 -19.121 1.00 94.19 194 LEU A C 1
A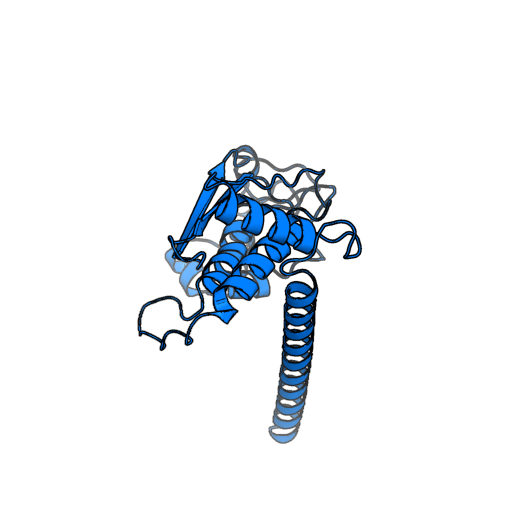TOM 1537 O O . LEU A 1 194 ? 10.223 -14.767 -20.126 1.00 94.19 194 LEU A O 1
ATOM 1541 N N . GLU A 1 195 ? 10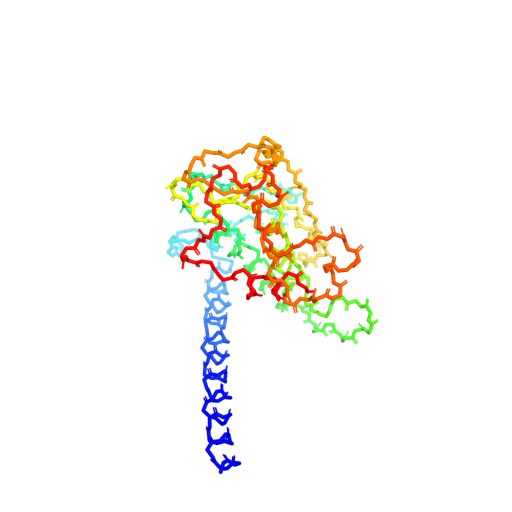.980 -16.542 -18.961 1.00 92.88 195 GLU A N 1
ATOM 1542 C CA . GLU A 1 195 ? 10.624 -17.550 -19.961 1.00 92.88 195 GLU A CA 1
ATOM 1543 C C . GLU A 1 195 ? 9.103 -17.702 -20.090 1.00 92.88 195 GLU A C 1
ATOM 1545 O O . GLU A 1 195 ? 8.572 -17.659 -21.197 1.00 92.88 195 GLU A O 1
ATOM 1550 N N . ALA A 1 196 ? 8.381 -17.804 -18.969 1.00 95.94 196 ALA A N 1
ATOM 1551 C CA . ALA A 1 196 ? 6.929 -17.982 -18.988 1.00 95.94 196 ALA A CA 1
ATOM 1552 C C . ALA A 1 196 ? 6.171 -16.771 -19.561 1.00 95.94 196 ALA A C 1
ATOM 1554 O O . ALA A 1 196 ? 5.150 -16.942 -20.227 1.00 95.94 196 ALA A O 1
ATOM 1555 N N . LEU A 1 197 ? 6.649 -15.550 -19.297 1.00 96.00 197 LEU A N 1
ATOM 1556 C CA . LEU A 1 197 ? 6.024 -14.305 -19.759 1.00 96.00 197 LEU A CA 1
ATOM 1557 C C . LEU A 1 197 ? 6.576 -13.815 -21.104 1.00 96.00 197 LEU A C 1
ATOM 1559 O O . LEU A 1 197 ? 6.045 -12.848 -21.648 1.00 96.00 197 LEU A O 1
ATOM 1563 N N . LEU A 1 198 ? 7.609 -14.476 -21.642 1.00 96.44 198 LEU A N 1
ATOM 1564 C CA . LEU A 1 198 ? 8.299 -14.101 -22.881 1.00 96.44 198 LEU A CA 1
ATOM 1565 C C . LEU A 1 198 ? 8.851 -12.667 -22.835 1.00 96.44 198 LEU A C 1
ATOM 1567 O O . LEU A 1 198 ? 8.693 -11.892 -23.782 1.00 96.44 198 LEU A O 1
ATOM 1571 N N . ILE A 1 199 ? 9.495 -12.314 -21.719 1.00 96.31 199 ILE A N 1
ATOM 1572 C CA . ILE A 1 199 ? 10.092 -10.991 -21.512 1.00 96.31 199 ILE A CA 1
ATOM 1573 C C . ILE A 1 199 ? 11.613 -11.047 -21.347 1.00 96.31 199 ILE A C 1
ATOM 1575 O O . ILE A 1 199 ? 12.186 -12.051 -20.932 1.00 96.31 199 ILE A O 1
ATOM 1579 N N . THR A 1 200 ? 12.271 -9.938 -21.666 1.00 96.50 200 THR A N 1
ATOM 1580 C CA . THR A 1 200 ? 13.697 -9.703 -21.459 1.00 96.50 200 THR A CA 1
ATOM 1581 C C . THR A 1 200 ? 13.909 -8.883 -20.188 1.00 96.50 200 THR A C 1
ATOM 1583 O O . THR A 1 200 ? 12.975 -8.360 -19.579 1.00 96.50 200 THR A O 1
ATOM 1586 N N . THR A 1 201 ? 15.166 -8.756 -19.774 1.00 96.88 201 THR A N 1
ATOM 1587 C CA . THR A 1 201 ? 15.554 -7.919 -18.633 1.00 96.88 201 THR A CA 1
ATOM 1588 C C . THR A 1 201 ? 15.880 -6.480 -19.028 1.00 96.88 201 THR A C 1
ATOM 1590 O O . THR A 1 201 ? 16.177 -5.672 -18.153 1.00 96.88 201 THR A O 1
ATOM 1593 N N . ASN A 1 202 ? 15.850 -6.141 -20.324 1.00 97.06 202 ASN A N 1
ATOM 1594 C CA . ASN A 1 202 ? 16.170 -4.805 -20.815 1.00 97.06 202 ASN A CA 1
ATOM 1595 C C . ASN A 1 202 ? 14.891 -3.962 -20.964 1.00 97.06 202 ASN A C 1
ATOM 1597 O O . ASN A 1 202 ? 14.130 -4.175 -21.908 1.00 97.06 202 ASN A O 1
ATOM 1601 N N . PRO A 1 203 ? 14.664 -2.940 -20.118 1.00 95.88 203 PRO A N 1
ATOM 1602 C CA . PRO A 1 203 ? 13.435 -2.151 -20.174 1.00 95.88 203 PRO A CA 1
ATOM 1603 C C . PRO A 1 203 ? 13.260 -1.378 -21.483 1.00 95.88 203 PRO A C 1
ATOM 1605 O O . PRO A 1 203 ? 12.132 -1.080 -21.861 1.00 95.88 203 PRO A O 1
ATOM 1608 N N . TYR A 1 204 ? 14.350 -1.083 -22.200 1.00 97.00 204 TYR A N 1
ATOM 1609 C CA . TYR A 1 204 ? 14.302 -0.395 -23.493 1.00 97.00 204 TYR A CA 1
ATOM 1610 C C . TYR A 1 204 ? 13.722 -1.245 -24.631 1.00 97.00 204 TYR A C 1
ATOM 1612 O O . TYR A 1 204 ? 13.358 -0.686 -25.664 1.00 97.00 204 TYR A O 1
ATOM 1620 N N . ASP A 1 205 ? 13.566 -2.557 -24.435 1.00 97.00 205 ASP A N 1
ATOM 1621 C CA . ASP A 1 205 ? 12.840 -3.418 -25.376 1.00 97.00 205 ASP A CA 1
ATOM 1622 C C . ASP A 1 205 ? 11.323 -3.125 -25.348 1.00 97.00 205 ASP A C 1
ATOM 1624 O O . ASP A 1 205 ? 10.578 -3.546 -26.235 1.00 97.00 205 ASP A O 1
ATOM 1628 N N . TYR A 1 206 ? 10.862 -2.349 -24.356 1.00 96.75 206 TYR A N 1
ATOM 1629 C CA . TYR A 1 206 ? 9.460 -2.039 -24.095 1.00 96.75 206 TYR A CA 1
ATOM 1630 C C . TYR A 1 206 ? 9.207 -0.521 -24.070 1.00 96.75 206 TYR A C 1
ATOM 1632 O O . TYR A 1 206 ? 9.141 0.086 -22.995 1.00 96.75 206 TYR A O 1
ATOM 1640 N N . PRO A 1 207 ? 8.944 0.116 -25.230 1.00 95.81 207 PRO A N 1
ATOM 1641 C CA . PRO A 1 207 ? 8.753 1.568 -25.326 1.00 95.81 207 PRO A CA 1
ATOM 1642 C C . PRO A 1 207 ? 7.665 2.145 -24.410 1.00 95.81 207 PRO A C 1
ATOM 1644 O O . PRO A 1 207 ? 7.697 3.323 -24.065 1.00 95.81 207 PRO A O 1
ATOM 1647 N N . MET A 1 208 ? 6.681 1.340 -24.004 1.00 96.12 208 MET A N 1
ATOM 1648 C CA . MET A 1 208 ? 5.610 1.781 -23.105 1.00 96.12 208 MET A CA 1
ATOM 1649 C C . MET A 1 208 ? 6.077 2.023 -21.665 1.00 96.12 208 MET A C 1
ATOM 1651 O O . MET A 1 208 ? 5.412 2.764 -20.952 1.00 96.12 208 MET A O 1
ATOM 1655 N N . VAL A 1 209 ? 7.201 1.439 -21.236 1.00 96.31 209 VAL A N 1
ATOM 1656 C CA . VAL A 1 209 ? 7.730 1.563 -19.862 1.00 96.31 209 VAL A CA 1
ATOM 1657 C C . VAL A 1 209 ? 9.124 2.198 -19.816 1.00 96.31 209 VAL A C 1
ATOM 1659 O O . VAL A 1 209 ? 9.744 2.251 -18.754 1.00 96.31 209 VAL A O 1
ATOM 1662 N N . SER A 1 210 ? 9.624 2.701 -20.948 1.00 97.00 210 SER A N 1
ATOM 1663 C CA . SER A 1 210 ? 10.991 3.220 -21.079 1.00 97.00 210 SER A CA 1
ATOM 1664 C C . SER A 1 210 ? 11.088 4.657 -21.600 1.00 97.00 210 SER A C 1
ATOM 1666 O O . SER A 1 210 ? 12.152 5.064 -22.063 1.00 97.00 210 SER A O 1
ATOM 1668 N N . GLN A 1 211 ? 9.994 5.426 -21.563 1.00 96.69 211 GLN A N 1
ATOM 1669 C CA . GLN A 1 211 ? 9.993 6.841 -21.981 1.00 96.69 211 GLN A CA 1
ATOM 1670 C C . GLN A 1 211 ? 10.590 7.769 -20.917 1.00 96.69 211 GLN A C 1
ATOM 1672 O O . GLN A 1 211 ? 11.102 8.841 -21.241 1.00 96.69 211 GLN A O 1
ATOM 1677 N N . GLY A 1 212 ? 10.497 7.362 -19.651 1.00 96.19 212 GLY A N 1
ATOM 1678 C CA . GLY A 1 212 ? 11.030 8.087 -18.506 1.00 96.19 212 GLY A CA 1
ATOM 1679 C C . GLY A 1 212 ? 12.237 7.396 -17.877 1.00 96.19 212 GLY A C 1
ATOM 1680 O O . GLY A 1 212 ? 13.050 6.762 -18.550 1.00 96.19 212 GLY A O 1
ATOM 1681 N N . GLU A 1 213 ? 12.353 7.511 -16.560 1.00 96.62 213 GLU A N 1
ATOM 1682 C CA . GLU A 1 213 ? 13.395 6.842 -15.795 1.00 96.62 213 GLU A CA 1
ATOM 1683 C C . GLU A 1 213 ? 13.136 5.343 -15.658 1.00 96.62 213 GLU A C 1
ATOM 1685 O O . GLU A 1 213 ? 12.005 4.890 -15.491 1.00 96.62 213 GLU A O 1
ATOM 1690 N N . ILE A 1 214 ? 14.223 4.576 -15.671 1.00 96.88 214 ILE A N 1
ATOM 1691 C CA . ILE A 1 214 ? 14.192 3.118 -15.542 1.00 96.88 214 ILE A CA 1
ATOM 1692 C C . ILE A 1 214 ? 14.499 2.666 -14.120 1.00 96.88 214 ILE A C 1
ATOM 1694 O O . ILE A 1 214 ? 13.957 1.660 -13.677 1.00 96.88 214 ILE A O 1
ATOM 1698 N N . THR A 1 215 ? 15.355 3.394 -13.406 1.00 95.19 215 THR A N 1
ATOM 1699 C CA . THR A 1 215 ? 15.821 3.057 -12.058 1.00 95.19 215 THR A CA 1
ATOM 1700 C C . THR A 1 215 ? 15.477 4.177 -11.088 1.00 95.19 215 THR A C 1
ATOM 1702 O O . THR A 1 215 ? 15.362 5.338 -11.474 1.00 95.19 215 THR A O 1
ATOM 1705 N N . VAL A 1 216 ? 15.297 3.836 -9.813 1.00 95.06 216 VAL A N 1
ATOM 1706 C CA . VAL A 1 216 ? 14.954 4.796 -8.760 1.00 95.06 216 VAL A CA 1
ATOM 1707 C C . VAL A 1 216 ? 15.906 4.587 -7.596 1.00 95.06 216 VAL A C 1
ATOM 1709 O O . VAL A 1 216 ? 15.964 3.501 -7.037 1.00 95.06 216 VAL A O 1
ATOM 1712 N N . LYS A 1 217 ? 16.661 5.621 -7.212 1.00 91.81 217 LYS A N 1
ATOM 1713 C CA . LYS A 1 217 ? 17.751 5.489 -6.224 1.00 91.81 217 LYS A CA 1
ATOM 1714 C C . LYS A 1 217 ? 17.295 4.976 -4.855 1.00 91.81 217 LYS A C 1
ATOM 1716 O O . LYS A 1 217 ? 18.091 4.380 -4.140 1.00 91.81 217 LYS A O 1
ATOM 1721 N N . SER A 1 218 ? 16.054 5.263 -4.477 1.00 92.25 218 SER A N 1
ATOM 1722 C CA . SER A 1 218 ? 15.474 4.901 -3.182 1.00 92.25 218 SER A CA 1
ATOM 1723 C C . SER A 1 218 ? 14.804 3.522 -3.168 1.00 92.25 218 SER A C 1
ATOM 1725 O O . SER A 1 218 ? 14.378 3.090 -2.100 1.00 92.25 218 SER A O 1
ATOM 1727 N N . ILE A 1 219 ? 14.705 2.837 -4.315 1.00 93.75 219 ILE A N 1
ATOM 1728 C CA . ILE A 1 219 ? 13.956 1.584 -4.466 1.00 93.75 219 ILE A CA 1
ATOM 1729 C C . ILE A 1 219 ? 14.892 0.483 -4.960 1.00 93.75 219 ILE A C 1
ATOM 1731 O O . ILE A 1 219 ? 15.620 0.660 -5.936 1.00 93.75 219 ILE A O 1
ATOM 1735 N N . ASN A 1 220 ? 14.834 -0.676 -4.306 1.00 95.44 220 ASN A N 1
ATOM 1736 C CA . ASN A 1 220 ? 15.475 -1.897 -4.772 1.00 95.44 220 ASN A CA 1
ATOM 1737 C C . ASN A 1 220 ? 14.409 -2.833 -5.355 1.00 95.44 220 ASN A C 1
ATOM 1739 O O . ASN A 1 220 ? 13.706 -3.514 -4.614 1.00 95.44 220 ASN A O 1
ATOM 1743 N N . ASP A 1 221 ? 14.300 -2.876 -6.684 1.00 95.69 221 ASP A N 1
ATOM 1744 C CA . ASP A 1 221 ? 13.248 -3.642 -7.361 1.00 95.69 221 ASP A CA 1
ATOM 1745 C C . ASP A 1 221 ? 13.318 -5.155 -7.067 1.00 95.69 221 ASP A C 1
ATOM 1747 O O . ASP A 1 221 ? 12.285 -5.816 -7.080 1.00 95.69 221 ASP A O 1
ATOM 1751 N N . VAL A 1 222 ? 14.494 -5.711 -6.741 1.00 94.56 222 VAL A N 1
ATOM 1752 C CA . VAL A 1 222 ? 14.625 -7.129 -6.353 1.00 94.56 222 VAL A CA 1
ATOM 1753 C C . VAL A 1 222 ? 14.016 -7.378 -4.974 1.00 94.56 222 VAL A C 1
ATOM 1755 O O . VAL A 1 222 ? 13.257 -8.327 -4.796 1.00 94.56 222 VAL A O 1
ATOM 1758 N N . GLU A 1 223 ? 14.325 -6.526 -3.994 1.00 92.88 223 GLU A N 1
ATOM 1759 C CA . GLU A 1 223 ? 13.776 -6.650 -2.635 1.00 92.88 223 GLU A CA 1
ATOM 1760 C C . GLU A 1 223 ? 12.260 -6.432 -2.617 1.00 92.88 223 GLU A C 1
ATOM 1762 O O . GLU A 1 223 ? 11.538 -7.174 -1.953 1.00 92.88 223 GLU A O 1
ATOM 1767 N N . GLU A 1 224 ? 11.768 -5.460 -3.387 1.00 91.94 224 GLU A N 1
ATOM 1768 C CA . GLU A 1 224 ? 10.331 -5.203 -3.514 1.00 91.94 224 GLU A CA 1
ATOM 1769 C C . GLU A 1 224 ? 9.601 -6.342 -4.241 1.00 91.94 224 GLU A C 1
ATOM 1771 O O . GLU A 1 224 ? 8.462 -6.666 -3.899 1.00 91.94 224 GLU A O 1
ATOM 1776 N N . PHE A 1 225 ? 10.254 -7.001 -5.206 1.00 93.12 225 PHE A N 1
ATOM 1777 C CA . PHE A 1 225 ? 9.670 -8.162 -5.873 1.00 93.12 225 PHE A CA 1
ATOM 1778 C C . PHE A 1 225 ? 9.527 -9.356 -4.923 1.00 93.12 225 PHE A C 1
ATOM 1780 O O . PHE A 1 225 ? 8.486 -10.005 -4.918 1.00 93.12 225 PHE A O 1
ATOM 1787 N N . ILE A 1 226 ? 10.516 -9.588 -4.051 1.00 90.62 226 ILE A N 1
ATOM 1788 C CA . ILE A 1 226 ? 10.429 -10.601 -2.983 1.00 90.62 226 ILE A CA 1
ATOM 1789 C C . ILE A 1 226 ? 9.283 -10.286 -2.016 1.00 90.62 226 ILE A C 1
ATOM 1791 O O . ILE A 1 226 ? 8.613 -11.195 -1.550 1.00 90.62 226 ILE A O 1
ATOM 1795 N N . ALA A 1 227 ? 9.051 -9.009 -1.700 1.00 86.19 227 ALA A N 1
ATOM 1796 C CA . ALA A 1 227 ? 7.963 -8.605 -0.809 1.00 86.19 227 ALA A CA 1
ATOM 1797 C C . ALA A 1 227 ? 6.565 -8.720 -1.445 1.00 86.19 227 ALA A C 1
ATOM 1799 O O . ALA A 1 227 ? 5.566 -8.658 -0.727 1.00 86.19 227 ALA A O 1
ATOM 1800 N N . THR A 1 228 ? 6.498 -8.821 -2.775 1.00 84.75 228 THR A N 1
ATOM 1801 C CA . THR A 1 228 ? 5.252 -8.950 -3.544 1.00 84.75 228 THR A CA 1
ATOM 1802 C C . THR A 1 228 ? 4.799 -10.409 -3.681 1.00 84.75 228 THR A C 1
ATOM 1804 O O . THR A 1 228 ? 3.609 -10.643 -3.900 1.00 84.75 228 THR A O 1
ATOM 1807 N N . ASP A 1 229 ? 5.733 -11.356 -3.554 1.00 68.69 229 ASP A N 1
ATOM 1808 C CA . ASP A 1 229 ? 5.510 -12.810 -3.570 1.00 68.69 229 ASP A CA 1
ATOM 1809 C C . ASP A 1 229 ? 4.910 -13.336 -2.253 1.00 68.69 229 ASP A C 1
ATOM 1811 O O . ASP A 1 229 ? 3.999 -14.193 -2.324 1.00 68.69 229 ASP A O 1
#

Foldseek 3Di:
DVVVVVVVVVVVVVVVVVVVVVVVVVLVVLLVVLVVLAPDAPVRDDDDLSVVLNVQLVCCLPVVDHDDDDDDDDWPPCSVVSVLSSLSSLQSVQVVPDDQDDDDPPDDPDDLNCVVVLVVLQQQQQQFWFDPVDHRGGQKDKDKDFDADNVSHTDHIDIDIGRRPPLLQQDDDAAIFHGLNVQLLLPCLPVVSCVVVVHHNDCVVPNRGPNYDNDDPVDDSPVSNVSND

InterPro domains:
  IPR001609 Myosin head, motor domain-like [PF00063] (32-228)
  IPR001609 Myosin head, motor domain-like [PR00193] (66-91)
  IPR001609 Myosin head, motor domain-like [PR00193] (121-148)
  IPR001609 Myosin head, motor domain-like [PS51456] (1-229)
  IPR001609 Myosin head, motor domain-like [SM00242] (5-229)
  IPR027417 P-loop containing nucleoside triphosphate hydrolase [SSF52540] (34-228)
  IPR036961 Kinesin motor domain superfamily [G3DSA:3.40.850.10] (21-229)

Radius of gyration: 21.17 Å; chains: 1; bounding box: 63×41×53 Å